Protein AF-A0A8I1EBL1-F1 (afdb_monomer_lite)

pLDDT: mean 88.01, std 11.6, range [35.94, 98.81]

Sequence (291 aa):
MQKPESIDDLKTLGMANGVSYCPAEIDEFAIAITRLAGDSLAIGDSEFLVLGLVRDGLIPSREALRLYAKAYGQGINGSSQEVGFDPFGDQGSRGYLRNHYKASDPNLVKMLEHLSYAIGLAQAQQYLTATTSLGYSELLGVHRIIFDPLYPWAGRDRMETSPSLSISKGSSRVVSFAEPSDIARAVAYALKGTDIRGTVRKNPGAILGNLAYAHPFLDGNGRALLTFVSELFFRSGFAIRWNAIDNSEYLKVLTDEIDSPEKGIMDAFLLEYSVDISNRYQLISAMADKA

Organism: Pseudomonas putida (NCBI:txid303)

Secondary structure (DSSP, 8-state):
-PPP-SHHHHHHHHHHTT------HHHHHHHHHHHHTT--PPP-HHHHHHHHHHHTTSS-HHHHHHHHHHHHHTS-----------TTS-HHHHTTTT-TT----HHHHHHHHHHHHHHHHHHHHHHHHH-SS-SHHHHHHHHHHHHTTT-TTTT--HHHH-TT---EE-SSS-EEPPPGGGHHHHHHHHTTT--TTTHHHHSHHHHHHHHHHH--SSS-HHHHHHHHHHHHHHHTTEEE-GGGS-HHHHHHHHHHHHHSTTS-HHHHHHHHTEEE-SSHHHHHHHHH---

Foldseek 3Di:
DDQDQALVSLVVVCVVVVQDFDDDLLLLLLCLLCLLLVDPDDDDPSLRSLLSCCVVVVDPLLSSLLRLCVHVLVVPPDDDDDVDDDLPVQLVPQADQRWPNSDPDPVSLSVSLSSLLSNQLVVLLVLLVPDPDAALQNLLVSQCSSPVSIHPCGSAFCVVRRQPDWDWDDDVDIFTADRQVCLRVLRCVLCPPLDLQPPCLQQVLLSLLSNLSSQGHPDCSSSSSLSRSQSSVVSSFKGFQSLQDDSVVSVVQSSVCNVPHPPSSCNVVRNVRMDGDDDVVVSSNSNSDND

Radius of gyration: 19.09 Å; chains: 1; bounding box: 52×38×58 Å

Structure (mmCIF, N/CA/C/O backbone):
data_AF-A0A8I1EBL1-F1
#
_entry.id   AF-A0A8I1EBL1-F1
#
loop_
_atom_site.group_PDB
_atom_site.id
_atom_site.type_symbol
_atom_site.label_atom_id
_atom_site.label_alt_id
_atom_site.label_comp_id
_atom_site.label_asym_id
_atom_site.label_entity_id
_atom_site.label_seq_id
_atom_site.pdbx_PDB_ins_code
_atom_site.Cartn_x
_atom_site.Cartn_y
_atom_site.Cartn_z
_atom_site.occupancy
_atom_site.B_iso_or_equiv
_atom_site.auth_seq_id
_atom_site.auth_comp_id
_atom_site.auth_asym_id
_atom_site.auth_atom_id
_atom_site.pdbx_PDB_model_num
ATOM 1 N N . MET A 1 1 ? 1.789 -5.364 -34.723 1.00 59.16 1 MET A N 1
ATOM 2 C CA . MET A 1 1 ? 2.546 -4.191 -34.241 1.00 59.16 1 MET A CA 1
ATOM 3 C C . MET A 1 1 ? 3.789 -4.704 -33.526 1.00 59.16 1 MET A C 1
ATOM 5 O O . MET A 1 1 ? 3.680 -5.722 -32.850 1.00 59.16 1 MET A O 1
ATOM 9 N N . GLN A 1 2 ? 4.960 -4.106 -33.748 1.00 68.94 2 GLN A N 1
ATOM 10 C CA . GLN A 1 2 ? 6.205 -4.542 -33.103 1.00 68.94 2 GLN A CA 1
ATOM 11 C C . GLN A 1 2 ? 6.124 -4.278 -31.592 1.00 68.94 2 GLN A C 1
ATOM 13 O O . GLN A 1 2 ? 5.530 -3.286 -31.173 1.00 68.94 2 GLN A O 1
ATOM 18 N N . LYS A 1 3 ? 6.660 -5.190 -30.776 1.00 77.50 3 LYS A N 1
ATOM 19 C CA . LYS A 1 3 ? 6.682 -5.030 -29.319 1.00 77.50 3 LYS A CA 1
ATOM 20 C C . LYS A 1 3 ? 7.612 -3.855 -28.957 1.00 77.50 3 LYS A C 1
ATOM 22 O O . LYS A 1 3 ? 8.715 -3.826 -29.503 1.00 77.50 3 LYS A O 1
ATOM 27 N N . PRO A 1 4 ? 7.201 -2.911 -28.088 1.00 82.25 4 PRO A N 1
ATOM 28 C CA . PRO A 1 4 ? 8.059 -1.796 -27.691 1.00 82.25 4 PRO A CA 1
ATOM 29 C C . PRO A 1 4 ? 9.315 -2.303 -26.975 1.00 82.25 4 PRO A C 1
ATOM 31 O O . PRO A 1 4 ? 9.250 -3.253 -26.194 1.00 82.25 4 PRO A O 1
ATOM 34 N N . GLU A 1 5 ? 10.456 -1.668 -27.239 1.00 85.75 5 GLU A N 1
ATOM 35 C CA . GLU A 1 5 ? 11.754 -1.999 -26.642 1.00 85.75 5 GLU A CA 1
ATOM 36 C C . GLU A 1 5 ? 12.430 -0.802 -25.953 1.00 85.75 5 GLU A C 1
ATOM 38 O O . GLU A 1 5 ? 13.466 -0.980 -25.303 1.00 85.75 5 GLU A O 1
ATOM 43 N N . SER A 1 6 ? 11.843 0.391 -26.052 1.00 83.25 6 SER A N 1
ATOM 44 C CA . SER A 1 6 ? 12.316 1.645 -25.465 1.00 83.25 6 SER A CA 1
ATOM 45 C C . SER A 1 6 ? 11.152 2.560 -25.047 1.00 83.25 6 SER A C 1
ATOM 47 O O . SER A 1 6 ? 10.001 2.339 -25.425 1.00 83.25 6 SER A O 1
ATOM 49 N N . ILE A 1 7 ? 11.446 3.615 -24.277 1.00 79.56 7 ILE A N 1
ATOM 50 C CA . ILE A 1 7 ? 10.460 4.656 -23.926 1.00 79.56 7 ILE A CA 1
ATOM 51 C C . ILE A 1 7 ? 9.992 5.422 -25.173 1.00 79.56 7 ILE A C 1
ATOM 53 O O . ILE A 1 7 ? 8.832 5.819 -25.249 1.00 79.56 7 ILE A O 1
ATOM 57 N N . ASP A 1 8 ? 10.846 5.589 -26.184 1.00 83.12 8 ASP A N 1
ATOM 58 C CA . ASP A 1 8 ? 10.451 6.248 -27.433 1.00 83.12 8 ASP A CA 1
ATOM 59 C C . ASP A 1 8 ? 9.503 5.378 -28.272 1.00 83.12 8 ASP A C 1
ATOM 61 O O . ASP A 1 8 ? 8.579 5.902 -28.902 1.00 83.12 8 ASP A O 1
ATOM 65 N N . ASP A 1 9 ? 9.631 4.048 -28.195 1.00 83.75 9 ASP A N 1
ATOM 66 C CA . ASP A 1 9 ? 8.628 3.139 -28.760 1.00 83.75 9 ASP A CA 1
ATOM 67 C C . ASP A 1 9 ? 7.281 3.283 -28.039 1.00 83.75 9 ASP A C 1
ATOM 69 O O . ASP A 1 9 ? 6.235 3.239 -28.683 1.00 83.75 9 ASP A O 1
ATOM 73 N N . LEU A 1 10 ? 7.286 3.504 -26.716 1.00 82.94 10 LEU A N 1
ATOM 74 C CA . LEU A 1 10 ? 6.066 3.763 -25.942 1.00 82.94 10 LEU A CA 1
ATOM 75 C C . LEU A 1 10 ? 5.426 5.106 -26.307 1.00 82.94 10 LEU A C 1
ATOM 77 O O . LEU A 1 10 ? 4.206 5.180 -26.432 1.00 82.94 10 LEU A O 1
ATOM 81 N N . LYS A 1 11 ? 6.222 6.155 -26.547 1.00 83.38 11 LYS A N 1
ATOM 82 C CA . LYS A 1 11 ? 5.711 7.441 -27.056 1.00 83.38 11 LYS A CA 1
ATOM 83 C C . LYS A 1 11 ? 5.080 7.277 -28.430 1.00 83.38 11 LYS A C 1
ATOM 85 O O . LYS A 1 11 ? 3.964 7.735 -28.646 1.00 83.38 11 LYS A O 1
ATOM 90 N N . THR A 1 12 ? 5.768 6.581 -29.333 1.00 86.50 12 THR A N 1
ATOM 91 C CA . THR A 1 12 ? 5.262 6.283 -30.680 1.00 86.50 12 THR A CA 1
ATOM 92 C C . THR A 1 12 ? 3.957 5.495 -30.603 1.00 86.50 12 THR A C 1
ATOM 94 O O . THR A 1 12 ? 2.995 5.813 -31.300 1.00 86.50 12 THR A O 1
ATOM 97 N N . LEU A 1 13 ? 3.898 4.505 -29.710 1.00 84.81 13 LEU A N 1
ATOM 98 C CA . LEU A 1 13 ? 2.702 3.719 -29.448 1.00 84.81 13 LEU A CA 1
ATOM 99 C C . LEU A 1 13 ? 1.545 4.581 -28.931 1.00 84.81 13 LEU A C 1
ATOM 101 O O . LEU A 1 13 ? 0.425 4.458 -29.430 1.00 84.81 13 LEU A O 1
ATOM 105 N N . GLY A 1 14 ? 1.818 5.454 -27.960 1.00 84.38 14 GLY A N 1
ATOM 106 C CA . GLY A 1 14 ? 0.834 6.381 -27.409 1.00 84.38 14 GLY A CA 1
ATOM 107 C C . GLY A 1 14 ? 0.288 7.322 -28.478 1.00 84.38 14 GLY A C 1
ATOM 108 O O . GLY A 1 14 ? -0.923 7.397 -28.659 1.00 84.38 14 GLY A O 1
ATOM 109 N N . MET A 1 15 ? 1.166 7.944 -29.270 1.00 84.88 15 MET A N 1
ATOM 110 C CA . MET A 1 15 ? 0.775 8.814 -30.386 1.00 84.88 15 MET A CA 1
ATOM 111 C C . MET A 1 15 ? -0.081 8.077 -31.423 1.00 84.88 15 MET A C 1
ATOM 113 O O . MET A 1 15 ? -1.111 8.598 -31.846 1.00 84.88 15 MET A O 1
ATOM 117 N N . ALA A 1 16 ? 0.305 6.857 -31.806 1.00 86.38 16 ALA A N 1
ATOM 118 C CA . ALA A 1 16 ? -0.421 6.060 -32.796 1.00 86.38 16 ALA A CA 1
ATOM 119 C C . ALA A 1 16 ? -1.832 5.653 -32.339 1.00 86.38 16 ALA A C 1
ATOM 121 O O . ALA A 1 16 ? -2.701 5.435 -33.181 1.00 86.38 16 ALA A O 1
ATOM 122 N N . ASN A 1 17 ? -2.062 5.559 -31.027 1.00 86.62 17 ASN A N 1
ATOM 123 C CA . ASN A 1 17 ? -3.356 5.196 -30.445 1.00 86.62 17 ASN A CA 1
ATOM 124 C C . ASN A 1 17 ? -4.094 6.397 -29.831 1.00 86.62 17 ASN A C 1
ATOM 126 O O . ASN A 1 17 ? -5.128 6.213 -29.199 1.00 86.62 17 ASN A O 1
ATOM 130 N N . GLY A 1 18 ? -3.587 7.622 -30.020 1.00 82.19 18 GLY A N 1
ATOM 131 C CA . GLY A 1 18 ? -4.209 8.832 -29.478 1.00 82.19 18 GLY A CA 1
ATOM 132 C C . GLY A 1 18 ? -4.213 8.900 -27.948 1.00 82.19 18 GLY A C 1
ATOM 133 O O . GLY A 1 18 ? -5.058 9.582 -27.376 1.00 82.19 18 GLY A O 1
ATOM 134 N N . VAL A 1 19 ? -3.284 8.209 -27.281 1.00 81.38 19 VAL A N 1
ATOM 135 C CA . VAL A 1 19 ? -3.152 8.233 -25.821 1.00 81.38 19 VAL A CA 1
ATOM 136 C C . VAL A 1 19 ? -2.526 9.562 -25.408 1.00 81.38 19 VAL A C 1
ATOM 138 O O . VAL A 1 19 ? -1.318 9.765 -25.531 1.00 81.38 19 VAL A O 1
ATOM 141 N N . SER A 1 20 ? -3.353 10.476 -24.909 1.00 69.00 20 SER A N 1
ATOM 142 C CA . SER A 1 20 ? -2.919 11.658 -24.164 1.00 69.00 20 SER A CA 1
ATOM 143 C C . SER A 1 20 ? -3.219 11.431 -22.689 1.00 69.00 20 SER A C 1
ATOM 145 O O . SER A 1 20 ? -4.382 11.226 -22.337 1.00 69.00 20 SER A O 1
ATOM 147 N N . TYR A 1 21 ? -2.208 11.463 -21.821 1.00 68.81 21 TYR A N 1
ATOM 148 C CA . TYR A 1 21 ? -2.452 11.237 -20.401 1.00 68.81 21 TYR A CA 1
ATOM 149 C C . TYR A 1 21 ? -2.748 12.541 -19.663 1.00 68.81 21 TYR A C 1
ATOM 151 O O . TYR A 1 21 ? -1.898 13.424 -19.580 1.00 68.81 21 TYR A O 1
ATOM 159 N N . CYS A 1 22 ? -3.951 12.632 -19.105 1.00 72.81 22 CYS A N 1
ATOM 160 C CA . CYS A 1 22 ? -4.318 13.632 -18.112 1.00 72.81 22 CYS A CA 1
ATOM 161 C C . CYS A 1 22 ? -4.454 12.903 -16.766 1.00 72.81 22 CYS A C 1
ATOM 163 O O . CYS A 1 22 ? -5.224 11.938 -16.712 1.00 72.81 22 CYS A O 1
ATOM 165 N N . PRO A 1 23 ? -3.723 13.305 -15.709 1.00 78.62 23 PRO A N 1
ATOM 166 C CA . PRO A 1 23 ? -3.858 12.692 -14.393 1.00 78.62 23 PRO A CA 1
ATOM 167 C C . PRO A 1 23 ? -5.315 12.675 -13.922 1.00 78.62 23 PRO A C 1
ATOM 169 O O . PRO A 1 23 ? -6.008 13.693 -13.954 1.00 78.62 23 PRO A O 1
ATOM 172 N N . ALA A 1 24 ? -5.781 11.504 -13.501 1.00 84.31 24 ALA A N 1
ATOM 173 C CA . ALA A 1 24 ? -7.108 11.304 -12.936 1.00 84.31 24 ALA A CA 1
ATOM 174 C C . ALA A 1 24 ? -7.067 11.392 -11.401 1.00 84.31 24 ALA A C 1
ATOM 176 O O . ALA A 1 24 ? -6.011 11.279 -10.783 1.00 84.31 24 ALA A O 1
ATOM 177 N N . GLU A 1 25 ? -8.231 11.508 -10.756 1.00 86.25 25 GLU A N 1
ATOM 178 C CA . GLU A 1 25 ? -8.332 11.541 -9.284 1.00 86.25 25 GLU A CA 1
ATOM 179 C C . GLU A 1 25 ? -7.668 10.321 -8.612 1.00 86.25 25 GLU A C 1
ATOM 181 O O . GLU A 1 25 ? -7.048 10.436 -7.557 1.00 86.25 25 GLU A O 1
ATOM 186 N N . ILE A 1 26 ? -7.723 9.146 -9.2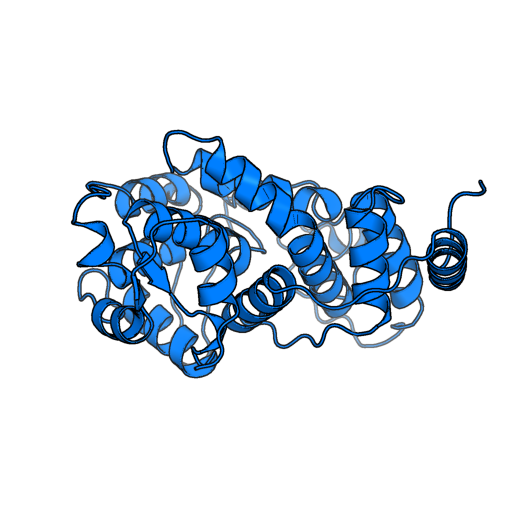50 1.00 86.69 26 ILE A N 1
ATOM 187 C CA . ILE A 1 26 ? -7.052 7.938 -8.748 1.00 86.69 26 ILE A CA 1
ATOM 188 C C . ILE A 1 26 ? -5.516 8.056 -8.752 1.00 86.69 26 ILE A C 1
ATOM 190 O O . ILE A 1 26 ? -4.852 7.407 -7.945 1.00 86.69 26 ILE A O 1
ATOM 194 N N . ASP A 1 27 ? -4.946 8.895 -9.620 1.00 88.00 27 ASP A N 1
ATOM 195 C CA . ASP A 1 27 ? -3.505 9.158 -9.658 1.00 88.00 27 ASP A CA 1
ATOM 196 C C . ASP A 1 27 ? -3.089 10.090 -8.527 1.00 88.00 27 ASP A C 1
ATOM 198 O O . ASP A 1 27 ? -2.102 9.822 -7.848 1.00 88.00 27 ASP A O 1
ATOM 202 N N . GLU A 1 28 ? -3.882 11.129 -8.255 1.00 87.25 28 GLU A N 1
ATOM 203 C CA . GLU A 1 28 ? -3.682 11.991 -7.084 1.00 87.25 28 GLU A CA 1
ATOM 204 C C . GLU A 1 28 ? -3.775 11.182 -5.784 1.00 87.25 28 GLU A C 1
ATOM 206 O O . GLU A 1 28 ? -2.960 11.365 -4.878 1.00 87.25 28 GLU A O 1
ATOM 211 N N . PHE A 1 29 ? -4.701 10.221 -5.711 1.00 86.94 29 PHE A N 1
ATOM 212 C CA . PHE A 1 29 ? -4.768 9.285 -4.591 1.00 86.94 29 PHE A CA 1
ATOM 213 C C . PHE A 1 29 ? -3.514 8.402 -4.487 1.00 86.94 29 PHE A C 1
ATOM 215 O O . PHE A 1 29 ? -2.963 8.228 -3.394 1.00 86.94 29 PHE A O 1
ATOM 222 N N . ALA A 1 30 ? -3.024 7.864 -5.609 1.00 89.31 30 ALA A N 1
ATOM 223 C CA . ALA A 1 30 ? -1.799 7.068 -5.622 1.00 89.31 30 ALA A CA 1
ATOM 224 C C . ALA A 1 30 ? -0.583 7.881 -5.137 1.00 89.31 30 ALA A C 1
ATOM 226 O O . ALA A 1 30 ? 0.215 7.390 -4.331 1.00 89.31 30 ALA A O 1
ATOM 227 N N . ILE A 1 31 ? -0.478 9.140 -5.570 1.00 87.62 31 ILE A N 1
ATOM 228 C CA . ILE A 1 31 ? 0.560 10.084 -5.142 1.00 87.62 31 ILE A CA 1
ATOM 229 C C . ILE A 1 31 ? 0.445 10.361 -3.637 1.00 87.62 31 ILE A C 1
ATOM 231 O O . ILE A 1 31 ? 1.445 10.266 -2.923 1.00 87.62 31 ILE A O 1
ATOM 235 N N . ALA A 1 32 ? -0.762 10.642 -3.135 1.00 88.69 32 ALA A N 1
ATOM 236 C CA . ALA A 1 32 ? -1.004 10.911 -1.719 1.00 88.69 32 ALA A CA 1
ATOM 237 C C . ALA A 1 32 ? -0.600 9.728 -0.827 1.00 88.69 32 ALA A C 1
ATOM 239 O O . ALA A 1 32 ? 0.144 9.907 0.138 1.00 88.69 32 ALA A O 1
ATOM 240 N N . ILE A 1 33 ? -1.019 8.503 -1.168 1.00 90.06 33 ILE A N 1
ATOM 241 C CA . ILE A 1 33 ? -0.626 7.309 -0.407 1.00 90.06 33 ILE A CA 1
ATOM 242 C C . ILE A 1 33 ? 0.881 7.080 -0.471 1.00 90.06 33 ILE A C 1
ATOM 244 O O . ILE A 1 33 ? 1.485 6.730 0.541 1.00 90.06 33 ILE A O 1
ATOM 248 N N . THR A 1 34 ? 1.500 7.265 -1.637 1.00 88.06 34 THR A N 1
ATOM 249 C CA . THR A 1 34 ? 2.946 7.052 -1.777 1.00 88.06 34 THR A CA 1
ATOM 250 C C . THR A 1 34 ? 3.727 8.039 -0.913 1.00 88.06 34 THR A C 1
ATOM 252 O O . THR A 1 34 ? 4.623 7.631 -0.173 1.00 88.06 34 THR A O 1
ATOM 255 N N . ARG A 1 35 ? 3.295 9.306 -0.885 1.00 89.56 35 ARG A N 1
ATOM 256 C CA . ARG A 1 35 ? 3.817 10.321 0.034 1.00 89.56 35 ARG A CA 1
ATOM 257 C C . ARG A 1 35 ? 3.723 9.852 1.487 1.00 89.56 35 ARG A C 1
ATOM 259 O O . ARG A 1 35 ? 4.747 9.796 2.163 1.00 89.56 35 ARG A O 1
ATOM 266 N N . LEU A 1 36 ? 2.529 9.466 1.944 1.00 88.38 36 LEU A N 1
ATOM 267 C CA . LEU A 1 36 ? 2.280 9.015 3.324 1.00 88.38 36 LEU A CA 1
ATOM 268 C C . LEU A 1 36 ? 2.994 7.699 3.686 1.00 88.38 36 LEU A C 1
ATOM 270 O O . LEU A 1 36 ? 3.261 7.433 4.857 1.00 88.38 36 LEU A O 1
ATOM 274 N N . ALA A 1 37 ? 3.348 6.873 2.698 1.00 83.75 37 ALA A N 1
ATOM 275 C CA . ALA A 1 37 ? 4.170 5.681 2.904 1.00 83.75 37 ALA A CA 1
ATOM 276 C C . ALA A 1 37 ? 5.652 6.011 3.203 1.00 83.75 37 ALA A C 1
ATOM 278 O O . ALA A 1 37 ? 6.409 5.121 3.610 1.00 83.75 37 ALA A O 1
ATOM 279 N N . GLY A 1 38 ? 6.050 7.285 3.082 1.00 74.31 38 GLY A N 1
ATOM 280 C CA . GLY A 1 38 ? 7.410 7.775 3.313 1.00 74.31 38 GLY A CA 1
ATOM 281 C C . GLY A 1 38 ? 8.193 8.068 2.032 1.00 74.31 38 GLY A C 1
ATOM 282 O O . GLY A 1 38 ? 9.408 8.267 2.096 1.00 74.31 38 GLY A O 1
ATOM 283 N N . ASP A 1 39 ? 7.519 8.114 0.880 1.00 73.38 39 ASP A N 1
ATOM 284 C CA . ASP A 1 39 ? 8.160 8.243 -0.424 1.00 73.38 39 ASP A CA 1
ATOM 285 C C . ASP A 1 39 ? 7.768 9.553 -1.111 1.00 73.38 39 ASP A C 1
ATOM 287 O O . ASP A 1 39 ? 6.665 9.709 -1.628 1.00 73.38 39 ASP A O 1
ATOM 291 N N . SER A 1 40 ? 8.705 10.495 -1.180 1.00 59.97 40 SER A N 1
ATOM 292 C CA . SER A 1 40 ? 8.542 11.738 -1.944 1.00 59.97 40 SER A CA 1
ATOM 293 C C . SER A 1 40 ? 9.119 11.570 -3.352 1.00 59.97 40 SER A C 1
ATOM 295 O O . SER A 1 40 ? 10.178 12.108 -3.662 1.00 59.97 40 SER A O 1
ATOM 297 N N . LEU A 1 41 ? 8.463 10.767 -4.191 1.00 64.50 41 LEU A N 1
ATOM 298 C CA . LEU A 1 41 ? 8.825 10.622 -5.605 1.00 64.50 41 LEU A CA 1
ATOM 299 C C . LEU A 1 41 ? 7.865 11.440 -6.471 1.00 64.50 41 LEU A C 1
ATOM 301 O O . LEU A 1 41 ? 6.650 11.271 -6.377 1.00 64.50 41 LEU A O 1
ATOM 305 N N . ALA A 1 42 ? 8.417 12.312 -7.315 1.00 59.78 42 ALA A N 1
ATOM 306 C CA . ALA A 1 42 ? 7.649 13.011 -8.336 1.00 59.78 42 ALA A CA 1
ATOM 307 C C . ALA A 1 42 ? 7.396 12.066 -9.520 1.00 59.78 42 ALA A C 1
ATOM 309 O O . ALA A 1 42 ? 8.339 11.471 -10.038 1.00 59.78 42 ALA A O 1
ATOM 310 N N . ILE A 1 43 ? 6.135 11.936 -9.934 1.00 64.81 43 ILE A N 1
ATOM 311 C CA . ILE A 1 43 ? 5.755 11.277 -11.189 1.00 64.81 43 ILE A CA 1
ATOM 312 C C . ILE A 1 43 ? 5.958 12.290 -12.323 1.00 64.81 43 ILE A C 1
ATOM 314 O O . ILE A 1 43 ? 5.482 13.422 -12.216 1.00 64.81 43 ILE A O 1
ATOM 318 N N . GLY A 1 44 ? 6.666 11.904 -13.384 1.00 70.94 44 GLY A N 1
ATOM 319 C CA . GLY A 1 44 ? 6.855 12.718 -14.581 1.00 70.94 44 GLY A CA 1
ATOM 320 C C . GLY A 1 44 ? 6.008 12.256 -15.770 1.00 70.94 44 GLY A C 1
ATOM 321 O O . GLY A 1 44 ? 5.210 11.319 -15.700 1.00 70.94 44 GLY A O 1
ATOM 322 N N . ASP A 1 45 ? 6.213 12.915 -16.910 1.00 73.38 45 ASP A N 1
ATOM 323 C CA . ASP A 1 45 ? 5.464 12.656 -18.149 1.00 73.38 45 ASP A CA 1
ATOM 324 C C . ASP A 1 45 ? 5.629 11.216 -18.666 1.00 73.38 45 ASP A C 1
ATOM 326 O O . ASP A 1 45 ? 4.733 10.668 -19.311 1.00 73.38 45 ASP A O 1
ATOM 330 N N . SER A 1 46 ? 6.777 10.586 -18.396 1.00 77.56 46 SER A N 1
ATOM 331 C CA . SER A 1 46 ? 7.070 9.232 -18.881 1.00 77.56 46 SER A CA 1
ATOM 332 C C . SER A 1 46 ? 6.283 8.176 -18.107 1.00 77.56 46 SER A C 1
ATOM 334 O O . SER A 1 46 ? 5.754 7.239 -18.700 1.00 77.56 46 SER A O 1
ATOM 336 N N . GLU A 1 47 ? 6.150 8.344 -16.797 1.00 82.88 47 GLU A N 1
ATOM 337 C CA . GLU A 1 47 ? 5.349 7.496 -15.925 1.00 82.88 47 GLU A CA 1
ATOM 338 C C . GLU A 1 47 ? 3.858 7.648 -16.236 1.00 82.88 47 GLU A C 1
ATOM 340 O O . GLU A 1 47 ? 3.150 6.647 -16.335 1.00 82.88 47 GLU A O 1
ATOM 345 N N . PHE A 1 48 ? 3.390 8.876 -16.473 1.00 83.81 48 PHE A N 1
ATOM 346 C CA . PHE A 1 48 ? 2.015 9.141 -16.897 1.00 83.81 48 PHE A CA 1
ATOM 347 C C . PHE A 1 48 ? 1.679 8.501 -18.247 1.00 83.81 48 PHE A C 1
ATOM 349 O O . PHE A 1 48 ? 0.642 7.852 -18.384 1.00 83.81 48 PHE A O 1
ATOM 356 N N . LEU A 1 49 ? 2.576 8.588 -19.231 1.00 83.56 49 LEU A N 1
ATOM 357 C CA . LEU A 1 49 ? 2.413 7.867 -20.493 1.00 83.56 49 LEU A CA 1
ATOM 358 C C . LEU A 1 49 ? 2.312 6.350 -20.270 1.00 83.56 49 LEU A C 1
ATOM 360 O O . LEU A 1 49 ? 1.432 5.702 -20.836 1.00 83.56 49 LEU A O 1
ATOM 364 N N . VAL A 1 50 ? 3.191 5.779 -19.439 1.00 87.31 50 VAL A N 1
ATOM 365 C CA . VAL A 1 50 ? 3.156 4.346 -19.115 1.00 87.31 50 VAL A CA 1
ATOM 366 C C . VAL A 1 50 ? 1.827 3.963 -18.460 1.00 87.31 50 VAL A C 1
ATOM 368 O O . VAL A 1 50 ? 1.232 2.955 -18.844 1.00 87.31 50 VAL A O 1
ATOM 371 N N . LEU A 1 51 ? 1.332 4.774 -17.522 1.00 87.81 51 LEU A N 1
ATOM 372 C CA . LEU A 1 51 ? 0.033 4.567 -16.880 1.00 87.81 51 LEU A CA 1
ATOM 373 C C . LEU A 1 51 ? -1.109 4.565 -17.899 1.00 87.81 51 LEU A C 1
ATOM 375 O O . LEU A 1 51 ? -1.938 3.655 -17.870 1.00 87.81 51 LEU A O 1
ATOM 379 N N . GLY A 1 52 ? -1.124 5.525 -18.827 1.00 87.88 52 GLY A N 1
ATOM 380 C CA . GLY A 1 52 ? -2.120 5.597 -19.899 1.00 87.88 52 GLY A CA 1
ATOM 381 C C . GLY A 1 52 ? -2.136 4.349 -20.769 1.00 87.88 52 GLY A C 1
ATOM 382 O O . GLY A 1 52 ? -3.174 3.715 -20.935 1.00 87.88 52 GLY A O 1
ATOM 383 N N . LEU A 1 53 ? -0.963 3.933 -21.246 1.00 90.00 53 LEU A N 1
ATOM 384 C CA . LEU A 1 53 ? -0.824 2.751 -22.098 1.00 90.00 53 LEU A CA 1
ATOM 385 C C . LEU A 1 53 ? -1.284 1.459 -21.406 1.00 90.00 53 LEU A C 1
ATOM 387 O O . LEU A 1 53 ? -1.846 0.579 -22.061 1.00 90.00 53 LEU A O 1
ATOM 391 N N . VAL A 1 54 ? -1.043 1.324 -20.098 1.00 91.62 54 VAL A N 1
ATOM 392 C CA . VAL A 1 54 ? -1.505 0.159 -19.330 1.00 91.62 54 VAL A CA 1
ATOM 393 C C . VAL A 1 54 ? -3.017 0.198 -19.119 1.00 91.62 54 VAL A C 1
ATOM 395 O O . VAL A 1 54 ? -3.680 -0.825 -19.289 1.00 91.62 54 VAL A O 1
ATOM 398 N N . ARG A 1 55 ? -3.580 1.363 -18.777 1.00 88.06 55 ARG A N 1
ATOM 399 C CA . ARG A 1 55 ? -5.022 1.523 -18.524 1.00 88.06 55 ARG A CA 1
ATOM 400 C C . ARG A 1 55 ? -5.871 1.332 -19.777 1.00 88.06 55 ARG A C 1
ATOM 402 O O . ARG A 1 55 ? -6.938 0.734 -19.680 1.00 88.06 55 ARG A O 1
ATOM 409 N N . ASP A 1 56 ? -5.352 1.723 -20.937 1.00 89.19 56 ASP A N 1
ATOM 410 C CA . ASP A 1 56 ? -5.988 1.475 -22.236 1.00 89.19 56 ASP A CA 1
ATOM 411 C C . ASP A 1 56 ? -5.780 0.031 -22.737 1.00 89.19 56 ASP A C 1
ATOM 413 O O . ASP A 1 56 ? -6.254 -0.345 -23.809 1.00 89.19 56 ASP A O 1
ATOM 417 N N . GLY A 1 57 ? -5.070 -0.809 -21.972 1.00 90.50 57 GLY A N 1
ATOM 418 C CA . GLY A 1 57 ? -4.846 -2.219 -22.297 1.00 90.50 57 GLY A CA 1
ATOM 419 C C . GLY A 1 57 ? -3.863 -2.453 -23.447 1.00 90.50 57 GLY A C 1
ATOM 420 O O . GLY A 1 57 ? -3.791 -3.565 -23.973 1.00 90.50 57 GLY A O 1
ATOM 421 N N . LEU A 1 58 ? -3.093 -1.434 -23.840 1.00 91.50 58 LEU A N 1
ATOM 422 C CA . LEU A 1 58 ? -2.137 -1.515 -24.948 1.00 91.50 58 LEU A CA 1
ATOM 423 C C . LEU A 1 58 ? -0.861 -2.268 -24.559 1.00 91.50 58 LEU A C 1
ATOM 425 O O . LEU A 1 58 ? -0.247 -2.920 -25.407 1.00 91.50 58 LEU A O 1
ATOM 429 N N . ILE A 1 59 ? -0.464 -2.205 -23.283 1.00 92.19 59 ILE A N 1
ATOM 430 C CA . ILE A 1 59 ? 0.656 -2.976 -22.727 1.00 92.19 59 ILE A CA 1
ATOM 431 C C . ILE A 1 59 ? 0.292 -3.554 -21.349 1.00 92.19 59 ILE A C 1
ATOM 433 O O . ILE A 1 59 ? -0.364 -2.885 -20.554 1.00 92.19 59 ILE A O 1
ATOM 437 N N . PRO A 1 60 ? 0.727 -4.781 -21.009 1.00 93.69 60 PRO A N 1
ATOM 438 C CA . PRO A 1 60 ? 0.506 -5.333 -19.676 1.00 93.69 60 PRO A CA 1
ATOM 439 C C . PRO A 1 60 ? 1.460 -4.715 -18.639 1.00 93.69 60 PRO A C 1
ATOM 441 O O . PRO A 1 60 ? 2.591 -4.349 -18.960 1.00 93.69 60 PRO A O 1
ATOM 444 N N . SER A 1 61 ? 1.060 -4.702 -17.364 1.00 93.81 61 SER A N 1
ATOM 445 C CA . SER A 1 61 ? 1.813 -4.085 -16.254 1.00 93.81 61 SER A CA 1
ATOM 446 C C . SER A 1 61 ? 3.264 -4.571 -16.133 1.00 93.81 61 SER A C 1
ATOM 448 O O . SER A 1 61 ? 4.179 -3.773 -15.951 1.00 93.81 61 SER A O 1
ATOM 450 N N . ARG A 1 62 ? 3.513 -5.882 -16.288 1.00 93.25 62 ARG A N 1
ATOM 451 C CA . ARG A 1 62 ? 4.875 -6.453 -16.237 1.00 93.25 62 ARG A CA 1
ATOM 452 C C . ARG A 1 62 ? 5.751 -5.978 -17.404 1.00 93.25 62 ARG A C 1
ATOM 454 O O . ARG A 1 62 ? 6.960 -5.843 -17.260 1.00 93.25 62 ARG A O 1
ATOM 461 N N . GLU A 1 63 ? 5.155 -5.711 -18.562 1.00 92.56 63 GLU A N 1
ATOM 462 C CA . GLU A 1 63 ? 5.893 -5.175 -19.706 1.00 92.56 63 GLU A CA 1
ATOM 463 C C . GLU A 1 63 ? 6.218 -3.690 -19.519 1.00 92.56 63 GLU A C 1
ATOM 465 O O . GLU A 1 63 ? 7.342 -3.275 -19.793 1.00 92.56 63 GLU A O 1
ATOM 470 N N . ALA A 1 64 ? 5.273 -2.917 -18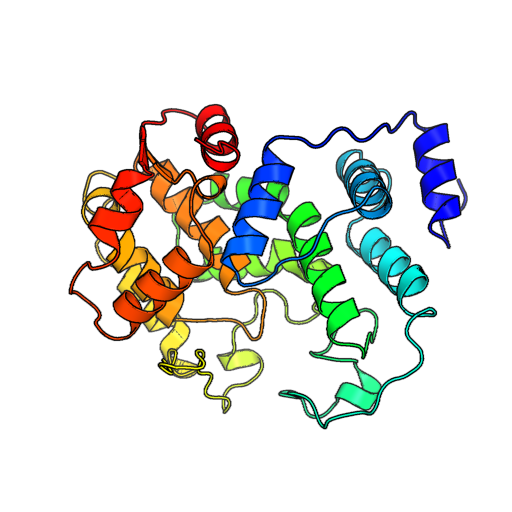.982 1.00 91.44 64 ALA A N 1
ATOM 471 C CA . ALA A 1 64 ? 5.485 -1.524 -18.603 1.00 91.44 64 ALA A CA 1
ATOM 472 C C . ALA A 1 64 ? 6.670 -1.365 -17.636 1.00 91.44 64 ALA A C 1
ATOM 474 O O . ALA A 1 64 ? 7.603 -0.610 -17.915 1.00 91.44 64 ALA A O 1
ATOM 475 N N . LEU A 1 65 ? 6.687 -2.135 -16.542 1.00 92.69 65 LEU A N 1
ATOM 476 C CA . LEU A 1 65 ? 7.790 -2.098 -15.579 1.00 92.69 65 LEU A CA 1
ATOM 477 C C . LEU A 1 65 ? 9.112 -2.592 -16.182 1.00 92.69 65 LEU A C 1
ATOM 479 O O . LEU A 1 65 ? 10.155 -2.016 -15.882 1.00 92.69 65 LEU A O 1
ATOM 483 N N . ARG A 1 66 ? 9.096 -3.606 -17.063 1.00 93.06 66 ARG A N 1
ATOM 484 C CA . ARG A 1 66 ? 10.304 -4.054 -17.783 1.00 93.06 66 ARG A CA 1
ATOM 485 C C . ARG A 1 66 ? 10.928 -2.914 -18.580 1.00 93.06 66 ARG A C 1
ATOM 487 O O . ARG A 1 66 ? 12.141 -2.720 -18.524 1.00 93.06 66 ARG A O 1
ATOM 494 N N . LEU A 1 67 ? 10.113 -2.194 -19.349 1.00 89.50 67 LEU A N 1
ATOM 495 C CA . LEU A 1 67 ? 10.571 -1.101 -20.204 1.00 89.50 67 LEU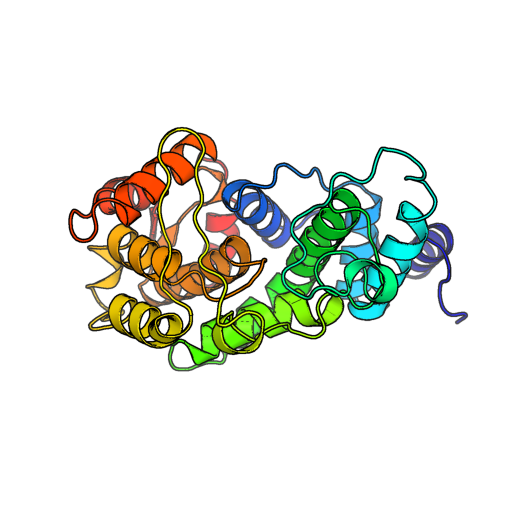 A CA 1
ATOM 496 C C . LEU A 1 67 ? 11.085 0.072 -19.380 1.00 89.50 67 LEU A C 1
ATOM 498 O O . LEU A 1 67 ? 12.150 0.604 -19.690 1.00 89.50 67 LEU A O 1
ATOM 502 N N . TYR A 1 68 ? 10.386 0.405 -18.296 1.00 88.31 68 TYR A N 1
ATOM 503 C CA . TYR A 1 68 ? 10.838 1.415 -17.350 1.00 88.31 68 TYR A CA 1
ATOM 504 C C . TYR A 1 68 ? 12.187 1.027 -16.719 1.00 88.31 68 TYR A C 1
ATOM 506 O O . TYR A 1 68 ? 13.157 1.776 -16.808 1.00 88.31 68 TYR A O 1
ATOM 514 N N . ALA A 1 69 ? 12.307 -0.193 -16.184 1.00 89.88 69 ALA A N 1
ATOM 515 C CA . ALA A 1 69 ? 13.554 -0.700 -15.608 1.00 89.88 69 ALA A CA 1
ATOM 516 C C . ALA A 1 69 ? 14.712 -0.679 -16.618 1.00 89.88 69 ALA A C 1
ATOM 518 O O . ALA A 1 69 ? 15.830 -0.303 -16.275 1.00 89.88 69 ALA A O 1
ATOM 519 N N . LYS A 1 70 ? 14.449 -1.050 -17.877 1.00 88.00 70 LYS A N 1
ATOM 520 C CA . LYS A 1 70 ? 15.444 -1.032 -18.958 1.00 88.00 70 LYS A CA 1
ATOM 521 C C . LYS A 1 70 ? 15.900 0.390 -19.298 1.00 88.00 70 LYS A C 1
ATOM 523 O O . LYS A 1 70 ? 17.093 0.600 -19.490 1.00 88.00 70 LYS A O 1
ATOM 528 N N . ALA A 1 71 ? 14.972 1.342 -19.380 1.00 83.25 71 ALA A N 1
ATOM 529 C CA . ALA A 1 71 ? 15.267 2.718 -19.771 1.00 83.25 71 ALA A CA 1
ATOM 530 C C . ALA A 1 71 ? 16.058 3.477 -18.699 1.00 83.25 71 ALA A C 1
ATOM 532 O O . ALA A 1 71 ? 17.037 4.148 -19.018 1.00 83.25 71 ALA A O 1
ATOM 533 N N . TYR A 1 72 ? 15.674 3.328 -17.431 1.00 80.19 72 TYR A N 1
ATOM 534 C CA . TYR A 1 72 ? 16.292 4.063 -16.325 1.00 80.19 72 TYR A CA 1
ATOM 535 C C . TYR A 1 72 ? 17.440 3.294 -15.653 1.00 80.19 72 TYR A C 1
ATOM 537 O O . TYR A 1 72 ? 18.317 3.903 -15.048 1.00 80.19 72 TYR A O 1
ATOM 545 N N . GLY A 1 73 ? 17.512 1.970 -15.824 1.00 75.94 73 GLY A N 1
ATOM 546 C CA . GLY A 1 73 ? 18.580 1.137 -15.262 1.00 75.94 73 GLY A CA 1
ATOM 547 C C . GLY A 1 73 ? 19.946 1.274 -15.932 1.00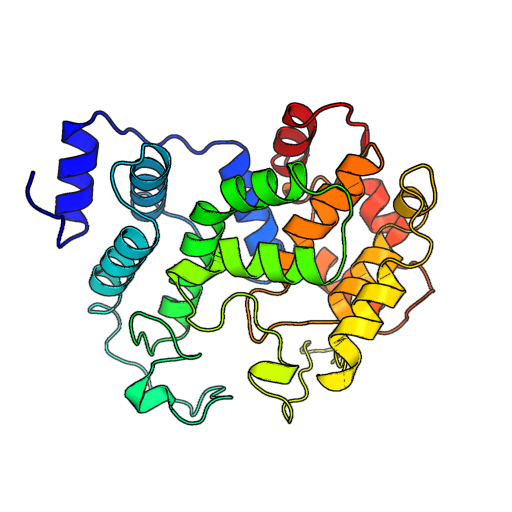 75.94 73 GLY A C 1
ATOM 548 O O . GLY A 1 73 ? 20.943 0.902 -15.323 1.00 75.94 73 GLY A O 1
ATOM 549 N N . GLN A 1 74 ? 20.032 1.826 -17.149 1.00 62.06 74 GLN A N 1
ATOM 550 C CA . GLN A 1 74 ? 21.323 2.087 -17.810 1.00 62.06 74 GLN A CA 1
ATOM 551 C C . GLN A 1 74 ? 21.927 3.462 -17.474 1.00 62.06 74 GLN A C 1
ATOM 553 O O . GLN A 1 74 ? 23.106 3.686 -17.741 1.00 62.06 74 GLN A O 1
ATOM 558 N N . GLY A 1 75 ? 21.145 4.374 -16.883 1.00 47.50 75 GLY A N 1
ATOM 559 C CA . GLY A 1 75 ? 21.569 5.744 -16.569 1.00 47.50 75 GLY A CA 1
ATOM 560 C C . GLY A 1 75 ? 22.206 5.928 -15.188 1.00 47.50 75 GLY A C 1
ATOM 561 O O . GLY A 1 75 ? 22.812 6.966 -14.938 1.00 47.50 75 GLY A O 1
ATOM 562 N N . ILE A 1 76 ? 22.102 4.935 -14.300 1.00 49.72 76 ILE A N 1
ATOM 563 C CA . ILE A 1 76 ? 22.564 5.010 -12.904 1.00 49.72 76 ILE A CA 1
ATOM 564 C C . ILE A 1 76 ? 23.736 4.039 -12.709 1.00 49.72 76 ILE A C 1
ATOM 566 O O . ILE A 1 76 ? 23.712 3.125 -11.890 1.00 49.72 76 ILE A O 1
ATOM 570 N N . ASN A 1 77 ? 24.785 4.207 -13.516 1.00 39.91 77 ASN A N 1
ATOM 571 C CA . ASN A 1 77 ? 26.071 3.577 -13.239 1.00 39.91 77 ASN A CA 1
ATOM 572 C C . ASN A 1 77 ? 26.882 4.509 -12.341 1.00 39.91 77 ASN A C 1
ATOM 574 O O . ASN A 1 77 ? 27.528 5.436 -12.823 1.00 39.91 77 ASN A O 1
ATOM 578 N N . GLY A 1 78 ? 26.875 4.226 -11.040 1.00 45.66 78 GLY A N 1
ATOM 579 C CA . GLY A 1 78 ? 27.903 4.720 -10.131 1.00 45.66 78 GLY A CA 1
ATOM 580 C C . GLY A 1 78 ? 27.383 5.456 -8.907 1.00 45.66 78 GLY A C 1
ATOM 581 O O . GLY A 1 78 ? 27.283 6.676 -8.901 1.00 45.66 78 GLY A O 1
ATOM 582 N N . SER A 1 79 ? 27.232 4.718 -7.816 1.00 35.94 79 SER A N 1
ATOM 583 C CA . SER A 1 79 ? 27.845 5.096 -6.545 1.00 35.94 79 SER A CA 1
ATOM 584 C C . SER A 1 79 ? 27.965 3.851 -5.663 1.00 35.94 79 SER A C 1
ATOM 586 O O . SER A 1 79 ? 27.149 2.937 -5.724 1.00 35.94 79 SER A O 1
ATOM 588 N N . SER A 1 80 ? 29.093 3.785 -4.961 1.00 40.72 80 SER A N 1
ATOM 589 C CA . SER A 1 80 ? 29.506 2.826 -3.929 1.00 40.72 80 SER A CA 1
ATOM 590 C C . SER A 1 80 ? 28.410 1.911 -3.364 1.00 40.72 80 SER A C 1
ATOM 592 O O . SER A 1 80 ? 27.475 2.385 -2.726 1.00 40.72 80 SER A O 1
ATOM 594 N N . GLN A 1 81 ? 28.597 0.593 -3.526 1.00 46.59 81 GLN A N 1
ATOM 595 C CA . GLN A 1 81 ? 27.875 -0.437 -2.774 1.00 46.59 81 GLN A CA 1
ATOM 596 C C . GLN A 1 81 ? 28.176 -0.273 -1.278 1.00 46.59 81 GLN A C 1
ATOM 598 O O . GLN A 1 81 ? 29.132 -0.850 -0.760 1.00 46.59 81 GLN A O 1
ATOM 603 N N . GLU A 1 82 ? 27.359 0.499 -0.566 1.00 44.91 82 GLU A N 1
ATOM 604 C CA . GLU A 1 82 ? 27.079 0.131 0.816 1.00 44.91 82 GLU A CA 1
ATOM 605 C C . GLU A 1 82 ? 26.432 -1.256 0.788 1.00 44.91 82 GLU A C 1
ATOM 607 O O . GLU A 1 82 ? 25.615 -1.553 -0.091 1.00 44.91 82 GLU A O 1
ATOM 612 N N . VAL A 1 83 ? 26.833 -2.131 1.711 1.00 52.19 83 VAL A N 1
ATOM 613 C CA . VAL A 1 83 ? 26.176 -3.427 1.908 1.00 52.19 83 VAL A CA 1
ATOM 614 C C . VAL A 1 83 ? 24.775 -3.122 2.433 1.00 52.19 83 VAL A C 1
ATOM 616 O O . VAL A 1 83 ? 24.562 -2.964 3.632 1.00 52.19 83 VAL A O 1
ATOM 619 N N . GLY A 1 84 ? 23.850 -2.910 1.500 1.00 67.19 84 GLY A N 1
ATOM 620 C CA . GLY A 1 84 ? 22.468 -2.565 1.777 1.00 67.19 84 GLY A CA 1
ATOM 621 C C . GLY A 1 84 ? 21.718 -3.721 2.429 1.00 67.19 84 GLY A C 1
ATOM 622 O O . GLY A 1 84 ? 22.196 -4.851 2.509 1.00 67.19 84 GLY A O 1
ATOM 623 N N . PHE A 1 85 ? 20.511 -3.421 2.895 1.00 84.75 85 PHE A N 1
ATOM 624 C CA . PHE A 1 85 ? 19.559 -4.401 3.406 1.00 84.75 85 PHE A CA 1
ATOM 625 C C . PHE A 1 85 ? 19.298 -5.519 2.371 1.00 84.75 85 PHE A C 1
ATOM 627 O O . PHE A 1 85 ? 18.571 -5.307 1.402 1.00 84.75 85 PHE A O 1
ATOM 634 N N . ASP A 1 86 ? 19.888 -6.702 2.580 1.00 88.50 86 ASP A N 1
ATOM 635 C CA . ASP A 1 86 ? 19.721 -7.900 1.741 1.00 88.50 86 ASP A CA 1
ATOM 636 C C . ASP A 1 86 ? 19.138 -9.057 2.575 1.00 88.50 86 ASP A C 1
ATOM 638 O O . ASP A 1 86 ? 19.871 -9.936 3.036 1.00 88.50 86 ASP A O 1
ATOM 642 N N . PRO A 1 87 ? 17.810 -9.081 2.796 1.00 90.31 87 PRO A N 1
ATOM 643 C CA . PRO A 1 87 ? 17.159 -10.107 3.615 1.00 90.31 87 PRO A CA 1
ATOM 644 C C . PRO A 1 87 ? 17.219 -11.510 2.988 1.00 90.31 87 PRO A C 1
ATOM 646 O O . PRO A 1 87 ? 16.844 -12.493 3.624 1.00 90.31 87 PRO A O 1
ATOM 649 N N . PHE A 1 88 ? 17.664 -11.608 1.736 1.00 92.00 88 PHE A N 1
ATOM 650 C CA . PHE A 1 88 ? 17.654 -12.821 0.935 1.00 92.00 88 PHE A CA 1
ATOM 651 C C . PHE A 1 88 ? 19.048 -13.407 0.682 1.00 92.00 88 PHE A C 1
ATOM 653 O O . PHE A 1 88 ? 19.148 -14.580 0.310 1.00 92.00 88 PHE A O 1
ATOM 660 N N . GLY A 1 89 ? 20.101 -12.611 0.876 1.00 91.25 89 GLY A N 1
ATOM 661 C CA . GLY A 1 89 ? 21.497 -12.996 0.672 1.00 91.25 89 GLY A CA 1
ATOM 662 C C . GLY A 1 89 ? 21.869 -13.256 -0.790 1.00 91.25 89 GLY A C 1
ATOM 663 O O . GLY A 1 89 ? 22.862 -13.932 -1.058 1.00 91.25 89 GLY A O 1
ATOM 664 N N . ASP A 1 90 ? 21.059 -12.792 -1.745 1.00 91.69 90 ASP A N 1
ATOM 665 C CA . ASP A 1 90 ? 21.242 -13.070 -3.171 1.00 91.69 90 ASP A CA 1
ATOM 666 C C . ASP A 1 90 ? 21.114 -11.841 -4.077 1.00 91.69 90 ASP A C 1
ATOM 668 O O . ASP A 1 90 ? 20.965 -11.992 -5.301 1.00 91.69 90 ASP A O 1
ATOM 672 N N . GLN A 1 91 ? 21.279 -10.635 -3.513 1.00 88.50 91 GLN A N 1
ATOM 673 C CA . GLN A 1 91 ? 21.200 -9.370 -4.249 1.00 88.50 91 GLN A CA 1
ATOM 674 C C . GLN A 1 91 ? 22.066 -9.367 -5.517 1.00 88.50 91 GLN A C 1
ATOM 676 O O . GLN A 1 91 ? 21.617 -8.918 -6.571 1.00 88.50 91 GLN A O 1
ATOM 681 N N . GLY A 1 92 ? 23.274 -9.941 -5.470 1.00 86.31 92 GLY A N 1
ATOM 682 C CA . GLY A 1 92 ? 24.174 -10.007 -6.629 1.00 86.31 92 GLY A CA 1
ATOM 683 C C . GLY A 1 92 ? 23.607 -10.758 -7.844 1.00 86.31 92 GLY A C 1
ATOM 684 O O . GLY A 1 92 ? 24.002 -10.484 -8.974 1.00 86.31 92 GLY A O 1
ATOM 685 N N . SER A 1 93 ? 22.661 -11.682 -7.641 1.00 89.69 93 SER A N 1
ATOM 686 C CA . SER A 1 93 ? 22.060 -12.487 -8.718 1.00 89.69 93 SER A CA 1
ATOM 687 C C . SER A 1 93 ? 20.589 -12.154 -9.001 1.00 89.69 93 SER A C 1
ATOM 689 O O . SER A 1 93 ? 20.084 -12.437 -10.097 1.00 89.69 93 SER A O 1
ATOM 691 N N . ARG A 1 94 ? 19.896 -11.557 -8.023 1.00 92.19 94 ARG A N 1
ATOM 692 C CA . ARG A 1 94 ? 18.449 -11.295 -8.049 1.00 92.19 94 ARG A CA 1
ATOM 693 C C . ARG A 1 94 ? 18.074 -9.812 -7.979 1.00 92.19 94 ARG A C 1
ATOM 695 O O . ARG A 1 94 ? 16.890 -9.504 -8.115 1.00 92.19 94 ARG A O 1
ATOM 702 N N . GLY A 1 95 ? 19.046 -8.916 -7.829 1.00 91.69 95 GLY A N 1
ATOM 703 C CA . GLY A 1 95 ? 18.813 -7.493 -7.595 1.00 91.69 95 GLY A CA 1
ATOM 704 C C . GLY A 1 95 ? 18.377 -7.194 -6.159 1.00 91.69 95 GLY A C 1
ATOM 705 O O . GLY A 1 95 ? 18.157 -8.100 -5.355 1.00 91.69 95 GLY A O 1
ATOM 706 N N . TYR A 1 96 ? 18.237 -5.909 -5.842 1.00 92.81 96 TYR A N 1
ATOM 707 C CA . TYR A 1 96 ? 17.773 -5.444 -4.537 1.00 92.81 96 TYR A CA 1
ATOM 708 C C . TYR A 1 96 ? 16.337 -5.936 -4.281 1.00 92.81 96 TYR A C 1
ATOM 710 O O . TYR A 1 96 ? 15.480 -5.864 -5.169 1.00 92.81 96 TYR A O 1
ATOM 718 N N . LEU A 1 97 ? 16.105 -6.511 -3.094 1.00 93.50 97 LEU A N 1
ATOM 719 C CA . LEU A 1 97 ? 14.839 -7.132 -2.669 1.00 93.50 97 LEU A CA 1
ATOM 720 C C . LEU A 1 97 ? 14.258 -8.196 -3.621 1.00 93.50 97 LEU A C 1
ATOM 722 O O . LEU A 1 97 ? 13.046 -8.400 -3.635 1.00 93.50 97 LEU A O 1
ATOM 726 N N . ARG A 1 98 ? 15.092 -8.907 -4.398 1.00 94.81 98 ARG A N 1
ATOM 727 C CA . ARG A 1 98 ? 14.659 -9.909 -5.396 1.00 94.81 98 ARG A CA 1
ATOM 728 C C . ARG A 1 98 ? 13.500 -9.401 -6.259 1.00 94.81 98 ARG A C 1
ATOM 730 O O . ARG A 1 98 ? 12.343 -9.703 -5.987 1.00 94.81 98 ARG A O 1
ATOM 737 N N . ASN A 1 99 ? 13.788 -8.725 -7.360 1.00 96.00 99 ASN A N 1
ATOM 738 C CA . ASN A 1 99 ? 12.753 -8.250 -8.284 1.00 96.00 99 ASN A CA 1
ATOM 739 C C . ASN A 1 99 ? 12.840 -8.945 -9.653 1.00 96.00 99 ASN A C 1
ATOM 741 O O . ASN A 1 99 ? 13.864 -9.532 -10.014 1.00 96.00 99 ASN A O 1
ATOM 745 N N . HIS A 1 100 ? 11.757 -8.901 -10.434 1.00 96.69 100 HIS A N 1
ATOM 746 C CA . HIS A 1 100 ? 11.689 -9.548 -11.753 1.00 96.69 100 HIS A CA 1
ATOM 747 C C . HIS A 1 100 ? 12.731 -9.032 -12.756 1.00 96.69 100 HIS A C 1
ATOM 749 O O . HIS A 1 100 ? 13.072 -9.746 -13.702 1.00 96.69 100 HIS A O 1
ATOM 755 N N . TYR A 1 101 ? 13.253 -7.825 -12.539 1.00 94.31 101 TYR A N 1
ATOM 756 C CA . TYR A 1 101 ? 14.135 -7.118 -13.468 1.00 94.31 101 TYR A CA 1
ATOM 757 C C . TYR A 1 101 ? 15.604 -7.147 -13.046 1.00 94.31 101 TYR A C 1
ATOM 759 O O . TYR A 1 101 ? 16.450 -6.638 -13.777 1.00 94.31 101 TYR A O 1
ATOM 767 N N . LYS A 1 102 ? 15.914 -7.759 -11.892 1.00 93.88 102 LYS A N 1
ATOM 768 C CA . LYS A 1 102 ? 17.250 -7.779 -11.278 1.00 93.88 102 LYS A CA 1
ATOM 769 C C . LYS A 1 102 ? 17.850 -6.378 -11.102 1.00 93.88 102 LYS A C 1
ATOM 771 O O . LYS A 1 102 ? 19.067 -6.217 -11.145 1.00 93.88 102 LYS A O 1
ATOM 776 N N . ALA A 1 103 ? 17.002 -5.368 -10.913 1.00 92.19 103 ALA A N 1
ATOM 777 C CA . ALA A 1 103 ? 17.444 -4.018 -10.598 1.00 92.19 103 ALA A CA 1
ATOM 778 C C . ALA A 1 103 ? 18.141 -4.029 -9.231 1.00 92.19 103 ALA A C 1
ATOM 780 O O . ALA A 1 103 ? 17.566 -4.513 -8.255 1.00 92.19 103 ALA A O 1
ATOM 781 N N . SER A 1 104 ? 19.379 -3.539 -9.171 1.00 90.44 104 SER A N 1
ATOM 782 C CA . SER A 1 104 ? 20.194 -3.539 -7.944 1.00 90.44 104 SER A CA 1
ATOM 783 C C . SER A 1 104 ? 20.283 -2.175 -7.268 1.00 90.44 104 SER A C 1
ATOM 785 O O . SER A 1 104 ? 20.666 -2.126 -6.105 1.00 90.44 104 SER A O 1
ATOM 787 N N . ASP A 1 105 ? 19.945 -1.095 -7.975 1.00 88.31 105 ASP A N 1
ATOM 788 C CA . ASP A 1 105 ? 19.867 0.251 -7.408 1.00 88.31 105 ASP A CA 1
ATOM 789 C C . ASP A 1 105 ? 18.555 0.412 -6.614 1.00 88.31 105 ASP A C 1
ATOM 791 O O . ASP A 1 105 ? 17.475 0.314 -7.212 1.00 88.31 105 ASP A O 1
ATOM 795 N N . PRO A 1 106 ? 18.615 0.671 -5.293 1.00 88.75 106 PRO A N 1
ATOM 796 C CA . PRO A 1 106 ? 17.429 0.895 -4.473 1.00 88.75 106 PRO A CA 1
ATOM 797 C C . PRO A 1 106 ? 16.552 2.051 -4.967 1.00 88.75 106 PRO A C 1
ATOM 799 O O . PRO A 1 106 ? 15.331 1.958 -4.867 1.00 88.75 106 PRO A O 1
ATOM 802 N N . ASN A 1 107 ? 17.130 3.111 -5.548 1.00 87.56 107 ASN A N 1
ATOM 803 C CA . ASN A 1 107 ? 16.341 4.233 -6.066 1.00 87.56 107 ASN A CA 1
ATOM 804 C C . ASN A 1 107 ? 15.501 3.809 -7.274 1.00 87.56 107 ASN A C 1
ATOM 806 O O . ASN A 1 107 ? 14.313 4.128 -7.351 1.00 87.56 107 ASN A O 1
ATOM 810 N N . LEU A 1 108 ? 16.088 3.033 -8.190 1.00 88.56 108 LEU A N 1
ATOM 811 C CA . LEU A 1 108 ? 15.350 2.445 -9.304 1.00 88.56 108 LEU A CA 1
ATOM 812 C C . LEU A 1 108 ? 14.252 1.490 -8.832 1.00 88.56 108 LEU A C 1
ATOM 814 O O . LEU A 1 108 ? 13.134 1.562 -9.342 1.00 88.56 108 LEU A O 1
ATOM 818 N N . VAL A 1 109 ? 14.542 0.613 -7.866 1.00 92.38 109 VAL A N 1
ATOM 819 C CA . VAL A 1 109 ? 13.523 -0.293 -7.309 1.00 92.38 109 VAL A CA 1
ATOM 820 C C . VAL A 1 109 ? 12.372 0.510 -6.710 1.00 92.38 109 VAL A C 1
ATOM 822 O O . VAL A 1 109 ? 11.222 0.246 -7.043 1.00 92.38 109 VAL A O 1
ATOM 825 N N . LYS A 1 110 ? 12.666 1.564 -5.949 1.00 90.31 110 LYS A N 1
ATOM 826 C CA . LYS A 1 110 ? 11.658 2.457 -5.373 1.00 90.31 110 LYS A CA 1
ATOM 827 C C . LYS A 1 110 ? 10.777 3.139 -6.432 1.00 90.31 110 LYS A C 1
ATOM 829 O O . LYS A 1 110 ? 9.558 3.209 -6.275 1.00 90.31 110 LYS A O 1
ATOM 834 N N . MET A 1 111 ? 11.365 3.600 -7.541 1.00 88.81 111 MET A N 1
ATOM 835 C CA . MET A 1 111 ? 10.600 4.136 -8.679 1.00 88.81 111 MET A CA 1
ATOM 836 C C . MET A 1 111 ? 9.697 3.071 -9.314 1.00 88.81 111 MET A C 1
ATOM 838 O O . MET A 1 111 ? 8.531 3.339 -9.607 1.00 88.81 111 MET A O 1
ATOM 842 N N . LEU A 1 112 ? 10.205 1.848 -9.490 1.00 92.69 112 LEU A N 1
ATOM 843 C CA . LEU A 1 112 ? 9.415 0.732 -10.012 1.00 92.69 112 LEU A CA 1
ATOM 844 C C . LEU A 1 112 ? 8.256 0.366 -9.082 1.00 92.69 112 LEU A C 1
ATOM 846 O O . LEU A 1 112 ? 7.172 0.059 -9.571 1.00 92.69 112 LEU A O 1
ATOM 850 N N . GLU A 1 113 ? 8.450 0.415 -7.765 1.00 94.19 113 GLU A N 1
ATOM 851 C CA . GLU A 1 113 ? 7.377 0.173 -6.800 1.00 94.19 113 GLU A CA 1
ATOM 852 C C . GLU A 1 113 ? 6.282 1.235 -6.882 1.00 94.19 113 GLU A C 1
ATOM 854 O O . GLU A 1 113 ? 5.100 0.891 -6.853 1.00 94.19 113 GLU A O 1
ATOM 859 N N . HIS A 1 114 ? 6.661 2.514 -7.004 1.00 91.12 114 HIS A N 1
ATOM 860 C CA . HIS A 1 114 ? 5.708 3.607 -7.202 1.00 91.12 114 HIS A CA 1
ATOM 861 C C . HIS A 1 114 ? 4.868 3.346 -8.453 1.00 91.12 114 HIS A C 1
ATOM 863 O O . HIS A 1 114 ? 3.638 3.340 -8.393 1.00 91.12 114 HIS A O 1
ATOM 869 N N . LEU A 1 115 ? 5.526 3.067 -9.579 1.00 91.56 115 LEU A N 1
ATOM 870 C CA . LEU A 1 115 ? 4.844 2.802 -10.839 1.00 91.56 115 LEU A CA 1
ATOM 871 C C . LEU A 1 115 ? 3.946 1.557 -10.754 1.00 91.56 115 LEU A C 1
ATOM 873 O O . LEU A 1 115 ? 2.802 1.596 -11.204 1.00 91.56 115 LEU A O 1
ATOM 877 N N . SER A 1 116 ? 4.423 0.476 -10.124 1.00 95.44 116 SER A N 1
ATOM 878 C CA . SER A 1 116 ? 3.627 -0.733 -9.861 1.00 95.44 116 SER A CA 1
ATOM 879 C C . SER A 1 116 ? 2.361 -0.405 -9.074 1.00 95.44 116 SER A C 1
ATOM 881 O O . SER A 1 116 ? 1.279 -0.886 -9.406 1.00 95.44 116 SER A O 1
ATOM 883 N N . TYR A 1 117 ? 2.485 0.458 -8.063 1.00 95.06 117 TYR A N 1
ATOM 884 C CA . TYR A 1 117 ? 1.366 0.909 -7.251 1.00 95.06 117 TYR A CA 1
ATOM 885 C C . TYR A 1 117 ? 0.342 1.722 -8.034 1.00 95.06 117 TYR A C 1
ATOM 887 O O . TYR A 1 117 ? -0.835 1.362 -8.034 1.00 95.06 117 TYR A O 1
ATOM 895 N N . ALA A 1 118 ? 0.778 2.743 -8.766 1.00 92.38 118 ALA A N 1
ATOM 896 C CA . ALA A 1 118 ? -0.115 3.565 -9.580 1.00 92.38 118 ALA A CA 1
ATOM 897 C C . ALA A 1 118 ? -0.844 2.750 -10.672 1.00 92.38 118 ALA A C 1
ATOM 899 O O . ALA A 1 118 ? -2.018 3.000 -10.965 1.00 92.38 118 ALA A O 1
ATOM 900 N N . ILE A 1 119 ? -0.180 1.731 -11.233 1.00 92.69 119 ILE A N 1
ATOM 901 C CA . ILE A 1 119 ? -0.784 0.788 -12.183 1.00 92.69 119 ILE A CA 1
ATOM 902 C C . ILE A 1 119 ? -1.808 -0.126 -11.489 1.00 92.69 119 ILE A C 1
ATOM 904 O O . ILE A 1 119 ? -2.918 -0.308 -11.989 1.00 92.69 119 ILE A O 1
ATOM 908 N N . GLY A 1 120 ? -1.439 -0.727 -10.355 1.00 95.25 120 GLY A N 1
ATOM 909 C CA . GLY A 1 120 ? -2.220 -1.775 -9.693 1.00 95.25 120 GLY A CA 1
ATOM 910 C C . GLY A 1 120 ? -3.381 -1.277 -8.829 1.00 95.25 120 GLY A C 1
ATOM 911 O O . GLY A 1 120 ? -4.268 -2.065 -8.497 1.00 95.25 120 GLY A O 1
ATOM 912 N N . LEU A 1 121 ? -3.411 0.009 -8.468 1.00 94.00 121 LEU A N 1
ATOM 913 C CA . LEU A 1 121 ? -4.366 0.564 -7.504 1.00 94.00 121 LEU A CA 1
ATOM 914 C C . LEU A 1 121 ? -5.832 0.340 -7.898 1.00 94.00 121 LEU A C 1
ATOM 916 O O . LEU A 1 121 ? -6.619 -0.148 -7.086 1.00 94.00 121 LEU A O 1
ATOM 920 N N . ALA A 1 122 ? -6.193 0.623 -9.152 1.00 91.94 122 ALA A N 1
ATOM 921 C CA . ALA A 1 122 ? -7.559 0.427 -9.643 1.00 91.94 122 ALA A CA 1
ATOM 922 C C . ALA A 1 122 ? -7.996 -1.045 -9.533 1.00 91.94 122 ALA A C 1
ATOM 924 O O . ALA A 1 122 ? -9.105 -1.348 -9.090 1.00 91.94 122 ALA A O 1
ATOM 925 N N . GLN A 1 123 ? -7.102 -1.974 -9.882 1.00 95.31 123 GLN A N 1
ATOM 926 C CA . GLN A 1 123 ? -7.368 -3.407 -9.792 1.00 95.31 123 GLN A CA 1
ATOM 927 C C . GLN A 1 123 ? -7.471 -3.876 -8.333 1.00 95.31 123 GLN A C 1
ATOM 929 O O . GLN A 1 123 ? -8.324 -4.702 -8.011 1.00 95.31 123 GLN A O 1
ATOM 934 N N . ALA A 1 124 ? -6.647 -3.334 -7.433 1.00 97.06 124 ALA A N 1
ATOM 935 C CA . ALA A 1 124 ? -6.717 -3.633 -6.007 1.00 97.06 124 ALA A CA 1
ATOM 936 C C . ALA A 1 124 ? -8.039 -3.144 -5.388 1.00 97.06 124 ALA A C 1
ATOM 938 O O . ALA A 1 124 ? -8.666 -3.879 -4.626 1.00 97.06 124 ALA A O 1
ATOM 939 N N . GLN A 1 125 ? -8.516 -1.954 -5.770 1.00 94.19 125 GLN A N 1
ATOM 940 C CA . GLN A 1 125 ? -9.828 -1.445 -5.356 1.00 94.19 125 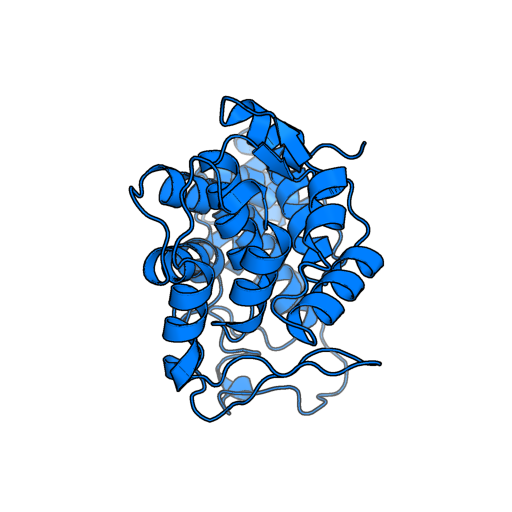GLN A CA 1
ATOM 941 C C . GLN A 1 125 ? -10.979 -2.307 -5.890 1.00 94.19 125 GLN A C 1
ATOM 943 O O . GLN A 1 125 ? -11.927 -2.588 -5.157 1.00 94.19 125 GLN A O 1
ATOM 948 N N . GLN A 1 126 ? -10.907 -2.768 -7.143 1.00 95.19 126 GLN A N 1
ATOM 949 C CA . GLN A 1 126 ? -11.903 -3.688 -7.705 1.00 95.19 126 GLN A CA 1
ATOM 950 C C . GLN A 1 126 ? -11.916 -5.032 -6.972 1.00 95.19 126 GLN A C 1
ATOM 952 O O . GLN A 1 126 ? -12.987 -5.543 -6.647 1.00 95.19 126 GLN A O 1
ATOM 957 N N . TYR A 1 127 ? -10.739 -5.579 -6.663 1.00 98.00 127 TYR A N 1
ATOM 958 C CA . TYR A 1 127 ? -10.611 -6.796 -5.866 1.00 98.00 127 TYR A CA 1
ATOM 959 C C . TYR A 1 127 ? -11.268 -6.638 -4.496 1.00 98.00 127 TYR A C 1
ATOM 961 O O . TYR A 1 127 ? -12.124 -7.442 -4.136 1.00 98.00 127 TYR A O 1
ATOM 969 N N . LEU A 1 128 ? -10.938 -5.563 -3.779 1.00 96.75 128 LEU A N 1
ATOM 970 C CA . LEU A 1 128 ? -11.555 -5.234 -2.499 1.00 96.75 128 LEU A CA 1
ATOM 971 C C . LEU A 1 128 ? -13.067 -5.024 -2.636 1.00 96.75 128 LEU A C 1
ATOM 973 O O . LEU A 1 128 ? -13.821 -5.494 -1.803 1.00 96.75 128 LEU A O 1
ATOM 977 N N . THR A 1 129 ? -13.546 -4.393 -3.706 1.00 94.44 129 THR A N 1
ATOM 978 C CA . THR A 1 129 ? -14.989 -4.221 -3.952 1.00 94.44 129 THR A CA 1
ATOM 979 C C . THR A 1 129 ? -15.719 -5.555 -4.081 1.00 94.44 129 THR A C 1
ATOM 981 O O . THR A 1 129 ? -16.859 -5.682 -3.637 1.00 94.44 129 THR A O 1
ATOM 984 N N . ALA A 1 130 ? -15.074 -6.541 -4.704 1.00 96.25 130 ALA A N 1
ATOM 985 C CA . ALA A 1 130 ? -15.650 -7.854 -4.949 1.00 96.25 130 ALA A CA 1
ATOM 986 C C . ALA A 1 130 ? -15.619 -8.775 -3.716 1.00 96.25 130 ALA A C 1
ATOM 988 O O . ALA A 1 130 ? -16.300 -9.802 -3.716 1.00 96.25 130 ALA A O 1
ATOM 989 N N . THR A 1 131 ? -14.853 -8.447 -2.667 1.00 94.88 131 THR A N 1
ATOM 990 C CA . THR A 1 131 ? -14.767 -9.280 -1.459 1.00 94.88 131 THR A CA 1
ATOM 991 C C . THR A 1 131 ? -15.855 -8.937 -0.444 1.00 94.88 131 THR A C 1
ATOM 993 O O . THR A 1 131 ? -16.146 -7.777 -0.159 1.00 94.88 131 THR A O 1
ATOM 996 N N . THR A 1 132 ? -16.451 -9.951 0.181 1.00 90.19 132 THR A N 1
ATOM 997 C CA . THR A 1 132 ? -17.507 -9.751 1.190 1.00 90.19 132 THR A CA 1
ATOM 998 C C . THR A 1 132 ? -16.959 -9.281 2.533 1.00 90.19 132 THR A C 1
ATOM 1000 O O . THR A 1 132 ? -17.572 -8.453 3.201 1.00 90.19 132 THR A O 1
ATOM 1003 N N . SER A 1 133 ? -15.786 -9.774 2.921 1.00 90.75 133 SER A N 1
ATOM 1004 C CA . SER A 1 133 ? -15.114 -9.461 4.183 1.00 90.75 133 SER A CA 1
ATOM 1005 C C . SER A 1 133 ? -13.696 -8.976 3.926 1.00 90.75 133 SER A C 1
ATOM 1007 O O . SER A 1 133 ? -13.097 -9.319 2.910 1.00 90.75 133 SER A O 1
ATOM 1009 N N . LEU A 1 134 ? -13.175 -8.193 4.867 1.00 93.81 134 LEU A N 1
ATOM 1010 C CA . LEU A 1 134 ? -11.787 -7.760 4.878 1.00 93.81 134 LEU A CA 1
ATOM 1011 C C . LEU A 1 134 ? -11.061 -8.487 6.005 1.00 93.81 134 LEU A C 1
ATOM 1013 O O . LEU A 1 134 ? -11.477 -8.415 7.160 1.00 93.81 134 LEU A O 1
ATOM 1017 N N . GLY A 1 135 ? -9.991 -9.187 5.659 1.00 95.44 135 GLY A N 1
ATOM 1018 C CA . GLY A 1 135 ? -9.131 -9.884 6.595 1.00 95.44 135 GLY A CA 1
ATOM 1019 C C . GLY A 1 135 ? -7.683 -9.913 6.125 1.00 95.44 135 GLY A C 1
ATOM 1020 O O . GLY A 1 135 ? -7.282 -9.233 5.179 1.00 95.44 135 GLY A O 1
ATOM 1021 N N . TYR A 1 136 ? -6.892 -10.745 6.796 1.00 97.81 136 TYR A N 1
ATOM 1022 C CA . TYR A 1 136 ? -5.486 -10.956 6.462 1.00 97.81 136 TYR A CA 1
ATOM 1023 C C . TYR A 1 136 ? -5.291 -11.434 5.011 1.00 97.81 136 TYR A C 1
ATOM 1025 O O . TYR A 1 136 ? -4.421 -10.913 4.317 1.00 97.81 136 TYR A O 1
ATOM 1033 N N . SER A 1 137 ? -6.146 -12.332 4.507 1.00 97.88 137 SER A N 1
ATOM 1034 C CA . SER A 1 137 ? -6.101 -12.798 3.113 1.00 97.88 137 SER A CA 1
ATOM 1035 C C . SER A 1 137 ? -6.292 -11.672 2.101 1.00 97.88 137 SER A C 1
ATOM 1037 O O . SER A 1 137 ? -5.582 -11.631 1.097 1.00 97.88 137 SER A O 1
ATOM 1039 N N . GLU A 1 138 ? -7.209 -10.739 2.362 1.00 98.19 138 GLU A N 1
ATOM 1040 C CA . GLU A 1 138 ? -7.457 -9.612 1.461 1.00 98.19 138 GLU A CA 1
ATOM 1041 C C . GLU A 1 138 ? -6.308 -8.606 1.497 1.00 98.19 138 GLU A C 1
ATOM 1043 O O . GLU A 1 138 ? -5.951 -8.069 0.451 1.00 98.19 138 GLU A O 1
ATOM 1048 N N . LEU A 1 139 ? -5.665 -8.403 2.651 1.00 98.56 139 LEU A N 1
ATOM 1049 C CA . LEU A 1 139 ? -4.459 -7.577 2.741 1.00 98.56 139 LEU A CA 1
ATOM 1050 C C . LEU A 1 139 ? -3.300 -8.172 1.917 1.00 98.56 139 LEU A C 1
ATOM 1052 O O . LEU A 1 139 ? -2.660 -7.451 1.148 1.00 98.56 139 LEU A O 1
ATOM 1056 N N . LEU A 1 140 ? -3.073 -9.490 2.005 1.00 98.75 140 LEU A N 1
ATOM 1057 C CA . LEU A 1 140 ? -2.113 -10.191 1.140 1.00 98.75 140 LEU A CA 1
ATOM 1058 C C . LEU A 1 140 ? -2.506 -10.088 -0.343 1.00 98.75 140 LEU A C 1
ATOM 1060 O O . LEU A 1 140 ? -1.654 -9.868 -1.204 1.00 98.75 140 LEU A O 1
ATOM 1064 N N . GLY A 1 141 ? -3.801 -10.211 -0.649 1.00 98.75 141 GLY A N 1
ATOM 1065 C CA . GLY A 1 141 ? -4.349 -10.097 -1.999 1.00 98.75 141 GLY A CA 1
ATOM 1066 C C . GLY A 1 141 ? -4.116 -8.722 -2.627 1.00 98.75 141 GLY A C 1
ATOM 1067 O O . GLY A 1 141 ? -3.681 -8.649 -3.777 1.00 98.75 141 GLY A O 1
ATOM 1068 N N . VAL A 1 142 ? -4.325 -7.648 -1.860 1.00 98.69 142 VAL A N 1
ATOM 1069 C CA . VAL A 1 142 ? -4.021 -6.265 -2.262 1.00 98.69 142 VAL A CA 1
ATOM 1070 C C . VAL A 1 142 ? -2.542 -6.123 -2.602 1.00 98.69 142 VAL A C 1
ATOM 1072 O O . VAL A 1 142 ? -2.209 -5.677 -3.699 1.00 98.69 142 VAL A O 1
ATOM 1075 N N . HIS A 1 143 ? -1.649 -6.564 -1.711 1.00 98.75 143 HIS A N 1
ATOM 1076 C CA . HIS A 1 143 ? -0.211 -6.501 -1.971 1.00 98.75 143 HIS A CA 1
ATOM 1077 C C . HIS A 1 143 ? 0.183 -7.319 -3.206 1.00 98.75 143 HIS A C 1
ATOM 1079 O O . HIS A 1 143 ? 0.996 -6.870 -4.011 1.00 98.75 143 HIS A O 1
ATOM 1085 N N . ARG A 1 144 ? -0.394 -8.512 -3.392 1.00 98.81 144 ARG A N 1
ATOM 1086 C CA . ARG A 1 144 ? -0.152 -9.331 -4.586 1.00 98.81 144 ARG A CA 1
ATOM 1087 C C . ARG A 1 144 ? -0.534 -8.588 -5.860 1.00 98.81 144 ARG A C 1
ATOM 1089 O O . ARG A 1 144 ? 0.275 -8.514 -6.770 1.00 98.81 144 ARG A O 1
ATOM 1096 N N . ILE A 1 145 ? -1.745 -8.037 -5.926 1.00 98.50 145 ILE A N 1
ATOM 1097 C CA . ILE A 1 145 ? -2.235 -7.331 -7.119 1.00 98.50 145 ILE A CA 1
ATOM 1098 C C . ILE A 1 145 ? -1.340 -6.139 -7.455 1.00 98.50 145 ILE A C 1
ATOM 1100 O O . ILE A 1 145 ? -0.968 -5.948 -8.609 1.00 98.50 145 ILE A O 1
ATOM 1104 N N . ILE A 1 146 ? -0.973 -5.367 -6.435 1.00 98.19 146 ILE A N 1
ATOM 1105 C CA . ILE A 1 146 ? -0.159 -4.167 -6.594 1.00 98.19 146 ILE A CA 1
ATOM 1106 C C . ILE A 1 146 ? 1.264 -4.507 -7.051 1.00 98.19 146 ILE A C 1
ATOM 1108 O O . ILE A 1 146 ? 1.801 -3.832 -7.928 1.00 98.19 146 ILE A O 1
ATOM 1112 N N . PHE A 1 147 ? 1.885 -5.526 -6.454 1.00 98.50 147 PHE A N 1
ATOM 1113 C CA . PHE A 1 147 ? 3.326 -5.745 -6.577 1.00 98.50 147 PHE A CA 1
ATOM 1114 C C . PHE A 1 147 ? 3.735 -6.987 -7.379 1.00 98.50 147 PHE A C 1
ATOM 1116 O O . PHE A 1 147 ? 4.925 -7.128 -7.634 1.00 98.50 147 PHE A O 1
ATOM 1123 N N . ASP A 1 148 ? 2.827 -7.858 -7.842 1.00 98.31 148 ASP A N 1
ATOM 1124 C CA . ASP A 1 148 ? 3.176 -8.993 -8.732 1.00 98.31 148 ASP A CA 1
ATOM 1125 C C . ASP A 1 148 ? 3.917 -8.573 -10.019 1.00 98.31 148 ASP A C 1
ATOM 1127 O O . ASP A 1 148 ? 4.806 -9.302 -10.477 1.00 98.31 148 ASP A O 1
ATOM 1131 N N . PRO A 1 149 ? 3.652 -7.387 -10.608 1.00 97.50 149 PRO A N 1
ATOM 1132 C CA . PRO A 1 149 ? 4.465 -6.903 -11.716 1.00 97.50 149 PRO A CA 1
ATOM 1133 C C . PRO A 1 149 ? 5.940 -6.684 -11.353 1.00 97.50 149 PRO A C 1
ATOM 1135 O O . PRO A 1 149 ? 6.779 -6.735 -12.250 1.00 97.50 149 PRO A O 1
ATOM 1138 N N . LEU A 1 150 ? 6.285 -6.462 -10.081 1.00 97.88 150 LEU A N 1
ATOM 1139 C CA . LEU A 1 150 ? 7.642 -6.145 -9.628 1.00 97.88 150 LEU A CA 1
ATOM 1140 C C . LEU A 1 150 ? 8.308 -7.286 -8.852 1.00 97.88 150 LEU A C 1
ATOM 1142 O O . LEU A 1 150 ? 9.435 -7.683 -9.173 1.00 97.88 150 LEU A O 1
ATOM 1146 N N . TYR A 1 151 ? 7.618 -7.806 -7.841 1.00 98.12 151 TYR A N 1
ATOM 1147 C CA . TYR A 1 151 ? 8.153 -8.746 -6.872 1.00 98.12 151 TYR A CA 1
ATOM 1148 C C . TYR A 1 151 ? 7.625 -10.168 -7.103 1.00 98.12 151 TYR A C 1
ATOM 1150 O O . TYR A 1 151 ? 6.418 -10.397 -7.043 1.00 98.12 151 TYR A O 1
ATOM 1158 N N . PRO A 1 152 ? 8.511 -11.175 -7.229 1.00 97.50 152 PRO A N 1
ATOM 1159 C CA . PRO A 1 152 ? 8.118 -12.582 -7.296 1.00 97.50 152 PRO A CA 1
ATOM 1160 C C . PRO A 1 152 ? 7.509 -13.096 -5.980 1.00 97.50 152 PRO A C 1
ATOM 1162 O O . PRO A 1 152 ? 6.937 -14.184 -5.948 1.00 97.50 152 PRO A O 1
ATOM 1165 N N . TRP A 1 153 ? 7.669 -12.343 -4.890 1.00 98.06 153 TRP A N 1
ATOM 1166 C CA . TRP A 1 153 ? 7.128 -12.640 -3.567 1.00 98.06 153 TRP A CA 1
ATOM 1167 C C . TRP A 1 153 ? 5.880 -11.810 -3.235 1.00 98.06 153 TRP A C 1
ATOM 1169 O O . TRP A 1 153 ? 5.424 -11.828 -2.097 1.00 98.06 153 TRP A O 1
ATOM 1179 N N . ALA A 1 154 ? 5.295 -11.091 -4.198 1.00 98.62 154 ALA A N 1
ATOM 1180 C CA . ALA A 1 154 ? 4.128 -10.260 -3.936 1.00 98.62 154 ALA A CA 1
ATOM 1181 C C . ALA A 1 154 ? 2.968 -11.061 -3.310 1.00 98.62 154 ALA A C 1
ATOM 1183 O O . ALA A 1 154 ? 2.534 -12.086 -3.837 1.00 98.62 154 ALA A O 1
ATOM 1184 N N . GLY A 1 155 ? 2.460 -10.574 -2.175 1.00 98.56 155 GLY A N 1
ATOM 1185 C CA . GLY A 1 155 ? 1.398 -11.226 -1.405 1.00 98.56 155 GLY A CA 1
ATOM 1186 C C . GLY A 1 155 ? 1.888 -12.291 -0.427 1.00 98.56 155 GLY A C 1
ATOM 1187 O O . GLY A 1 155 ? 1.061 -12.919 0.225 1.00 98.56 155 GLY A O 1
ATOM 1188 N N . ARG A 1 156 ? 3.205 -12.489 -0.317 1.00 98.50 156 ARG A N 1
ATOM 1189 C CA . ARG A 1 156 ? 3.841 -13.313 0.713 1.00 98.50 156 ARG A CA 1
ATOM 1190 C C . ARG A 1 156 ? 4.326 -12.406 1.831 1.00 98.50 156 ARG A C 1
ATOM 1192 O O . ARG A 1 156 ? 4.934 -11.370 1.562 1.00 98.50 156 ARG A O 1
ATOM 1199 N N . ASP A 1 157 ? 4.026 -12.777 3.064 1.00 98.06 157 ASP A N 1
ATOM 1200 C CA . ASP A 1 157 ? 4.438 -12.013 4.233 1.00 98.06 157 ASP A CA 1
ATOM 1201 C C . ASP A 1 157 ? 5.860 -12.395 4.686 1.00 98.06 157 ASP A C 1
ATOM 1203 O O . ASP A 1 157 ? 6.502 -13.300 4.142 1.00 98.06 157 ASP A O 1
ATOM 1207 N N . ARG A 1 158 ? 6.366 -11.704 5.710 1.00 97.00 158 ARG A N 1
ATOM 1208 C CA . ARG A 1 158 ? 7.710 -11.930 6.250 1.00 97.00 158 ARG A CA 1
ATOM 1209 C C . ARG A 1 158 ? 7.881 -13.294 6.898 1.00 97.00 158 ARG A C 1
ATOM 1211 O O . ARG A 1 158 ? 9.019 -13.740 6.989 1.00 97.00 158 ARG A O 1
ATOM 1218 N N . MET A 1 159 ? 6.811 -13.975 7.311 1.00 96.62 159 MET A N 1
ATOM 1219 C CA . MET A 1 159 ? 6.931 -15.348 7.805 1.00 96.62 159 MET A CA 1
ATOM 1220 C C . MET A 1 159 ? 7.394 -16.288 6.689 1.00 96.62 159 MET A C 1
ATOM 1222 O O . MET A 1 159 ? 8.178 -17.202 6.934 1.00 96.62 159 MET A O 1
ATOM 1226 N N . GLU A 1 160 ? 6.963 -16.041 5.452 1.00 97.25 160 GLU A N 1
ATOM 1227 C CA . GLU A 1 160 ? 7.429 -16.800 4.294 1.00 97.25 160 GLU A CA 1
ATOM 1228 C C . GLU A 1 160 ? 8.757 -16.267 3.734 1.00 97.25 160 GLU A C 1
ATOM 1230 O O . GLU A 1 160 ? 9.636 -17.050 3.372 1.00 97.25 160 GLU A O 1
ATOM 1235 N N . THR A 1 161 ? 8.928 -14.944 3.638 1.00 96.25 161 THR A N 1
ATOM 1236 C CA . THR A 1 161 ? 10.086 -14.366 2.933 1.00 96.25 161 THR A CA 1
ATOM 1237 C C . THR A 1 161 ? 11.332 -14.208 3.800 1.00 96.25 161 THR A C 1
ATOM 1239 O O . THR A 1 161 ? 12.442 -14.284 3.278 1.00 96.25 161 THR A O 1
ATOM 1242 N N . SER A 1 162 ? 11.166 -13.940 5.095 1.00 94.19 162 SER A N 1
ATOM 1243 C CA . SER A 1 162 ? 12.245 -13.537 6.006 1.00 94.19 162 SER A CA 1
ATOM 1244 C C . SER A 1 162 ? 11.881 -13.829 7.479 1.00 94.19 162 SER A C 1
ATOM 1246 O O . SER A 1 162 ? 11.763 -12.896 8.280 1.00 94.19 162 SER A O 1
ATOM 1248 N N . PRO A 1 163 ? 11.678 -15.106 7.864 1.00 94.50 163 PRO A N 1
ATOM 1249 C CA . PRO A 1 163 ? 11.098 -15.482 9.162 1.00 94.50 163 PRO A CA 1
ATOM 1250 C C . PRO A 1 163 ? 11.963 -15.132 10.378 1.00 94.50 163 PRO A C 1
ATOM 1252 O O . PRO A 1 163 ? 11.460 -15.102 11.495 1.00 94.50 163 PRO A O 1
ATOM 1255 N N . SER A 1 164 ? 13.259 -14.887 10.182 1.00 91.31 164 SER A N 1
ATOM 1256 C CA . SER A 1 164 ? 14.203 -14.510 11.242 1.00 91.31 164 SER A CA 1
ATOM 1257 C C . SER A 1 164 ? 14.474 -13.005 11.310 1.00 91.31 164 SER A C 1
ATOM 1259 O O . SER A 1 164 ? 15.370 -12.582 12.038 1.00 91.31 164 SER A O 1
ATOM 1261 N N . LEU A 1 165 ? 13.781 -12.203 10.499 1.00 89.75 165 LEU A N 1
ATOM 1262 C CA . LEU A 1 165 ? 14.040 -10.776 10.370 1.00 89.75 165 LEU A CA 1
ATOM 1263 C C . LEU A 1 165 ? 13.032 -9.955 11.176 1.00 89.75 165 LEU A C 1
ATOM 1265 O O . LEU A 1 165 ? 11.884 -9.763 10.757 1.00 89.75 165 LEU A O 1
ATOM 1269 N N . SER A 1 166 ? 13.500 -9.409 12.295 1.00 88.56 166 SER A N 1
ATOM 1270 C CA . SER A 1 166 ? 12.790 -8.366 13.032 1.00 88.56 166 SER A CA 1
ATOM 1271 C C . SER A 1 166 ? 12.987 -7.023 12.326 1.00 88.56 166 SER A C 1
ATOM 1273 O O . SER A 1 166 ? 14.104 -6.663 11.950 1.00 88.56 166 SER A O 1
ATOM 1275 N N . ILE A 1 167 ? 11.896 -6.280 12.135 1.00 88.50 167 ILE A N 1
ATOM 1276 C CA . ILE A 1 167 ? 11.907 -4.968 11.480 1.00 88.50 167 ILE A CA 1
ATOM 1277 C C . ILE A 1 167 ? 11.452 -3.913 12.480 1.00 88.50 167 ILE A C 1
ATOM 1279 O O . ILE A 1 167 ? 10.472 -4.095 13.204 1.00 88.50 167 ILE A O 1
ATOM 1283 N N . SER A 1 168 ? 12.153 -2.787 12.476 1.00 86.19 168 SER A N 1
ATOM 1284 C CA . SER A 1 168 ? 11.775 -1.580 13.194 1.00 86.19 168 SER A CA 1
ATOM 1285 C C . SER A 1 168 ? 11.909 -0.361 12.285 1.00 86.19 168 SER A C 1
ATOM 1287 O O . SER A 1 168 ? 12.611 -0.397 11.270 1.00 86.19 168 SER A O 1
ATOM 1289 N N . LYS A 1 169 ? 11.198 0.722 12.609 1.00 82.00 169 LYS A N 1
ATOM 1290 C CA . LYS A 1 169 ? 11.247 1.973 11.839 1.00 82.00 169 LYS A CA 1
ATOM 1291 C C . LYS A 1 169 ? 11.240 3.184 12.766 1.00 82.00 169 LYS A C 1
ATOM 1293 O O . LYS A 1 169 ? 10.633 3.153 13.833 1.00 82.00 169 LYS A O 1
ATOM 1298 N N . GLY A 1 170 ? 11.907 4.247 12.319 1.00 73.06 170 GLY A N 1
ATOM 1299 C CA . GLY A 1 170 ? 12.001 5.538 13.002 1.00 73.06 170 GLY A CA 1
ATOM 1300 C C . GLY A 1 170 ? 13.448 5.933 13.300 1.00 73.06 170 GLY A C 1
ATOM 1301 O O . GLY A 1 170 ? 14.299 5.078 13.516 1.00 73.06 170 GLY A O 1
ATOM 1302 N N . SER A 1 171 ? 13.742 7.234 13.259 1.00 66.19 171 SER A N 1
ATOM 1303 C CA . SER A 1 171 ? 15.085 7.780 13.515 1.00 66.19 171 SER A CA 1
ATOM 1304 C C . SER A 1 171 ? 15.231 8.323 14.938 1.00 66.19 171 SER A C 1
ATOM 1306 O O . SER A 1 171 ? 16.224 8.049 15.603 1.00 66.19 171 SER A O 1
ATOM 1308 N N . SER A 1 172 ? 14.237 9.073 15.422 1.00 68.00 172 SER A N 1
ATOM 1309 C CA . SER A 1 172 ? 14.208 9.660 16.770 1.00 68.00 172 SER A CA 1
ATOM 1310 C C . SER A 1 172 ? 13.489 8.786 17.801 1.00 68.00 172 SER A C 1
ATOM 1312 O O . SER A 1 172 ? 13.853 8.788 18.974 1.00 68.00 172 SER A O 1
ATOM 1314 N N . ARG A 1 173 ? 12.481 8.023 17.366 1.00 74.19 173 ARG A N 1
ATOM 1315 C CA . ARG A 1 173 ? 11.776 7.012 18.156 1.00 74.19 173 ARG A CA 1
ATOM 1316 C C . ARG A 1 173 ? 11.614 5.770 17.290 1.00 74.19 173 ARG A C 1
ATOM 1318 O O . ARG A 1 173 ? 10.989 5.842 16.239 1.00 74.19 173 ARG A O 1
ATOM 1325 N N . VAL A 1 174 ? 12.232 4.671 17.711 1.00 78.88 174 VAL A N 1
ATOM 1326 C CA . VAL A 1 174 ? 12.230 3.401 16.979 1.00 78.88 174 VAL A CA 1
ATOM 1327 C C . VAL A 1 174 ? 11.070 2.557 17.478 1.00 78.88 174 VAL A C 1
ATOM 1329 O O . VAL A 1 174 ? 11.009 2.245 18.664 1.00 78.88 174 VAL A O 1
ATOM 1332 N N . VAL A 1 175 ? 10.180 2.170 16.572 1.00 84.69 175 VAL A N 1
ATOM 1333 C CA . VAL A 1 175 ? 9.067 1.268 16.868 1.00 84.69 175 VAL A CA 1
ATOM 1334 C C . VAL A 1 175 ? 9.342 -0.084 16.229 1.00 84.69 175 VAL A C 1
ATOM 1336 O O . VAL A 1 175 ? 9.669 -0.157 15.041 1.00 84.69 175 VAL A O 1
ATOM 1339 N N . SER A 1 176 ? 9.222 -1.148 17.021 1.00 89.56 176 SER A N 1
ATOM 1340 C CA . SER A 1 176 ? 9.303 -2.528 16.540 1.00 89.56 176 SER A CA 1
ATOM 1341 C C . SER A 1 176 ? 7.943 -2.994 16.040 1.00 89.56 176 SER A C 1
ATOM 1343 O O . SER A 1 176 ? 6.925 -2.782 16.700 1.00 89.56 176 SER A O 1
ATOM 1345 N N . PHE A 1 177 ? 7.930 -3.652 14.887 1.00 94.81 177 PHE A N 1
ATOM 1346 C CA . PHE A 1 177 ? 6.723 -4.267 14.344 1.00 94.81 177 PHE A CA 1
ATOM 1347 C C . PHE A 1 177 ? 6.522 -5.686 14.880 1.00 94.81 177 PHE A C 1
ATOM 1349 O O . PHE A 1 177 ? 7.388 -6.235 15.562 1.00 94.81 177 PHE A O 1
ATOM 1356 N N . ALA A 1 178 ? 5.377 -6.286 14.555 1.00 95.38 178 ALA A N 1
ATOM 1357 C CA . ALA A 1 178 ? 5.083 -7.666 14.909 1.00 95.38 178 ALA A CA 1
ATOM 1358 C C . ALA A 1 178 ? 6.178 -8.626 14.414 1.00 95.38 178 ALA A C 1
ATOM 1360 O O . ALA A 1 178 ? 6.671 -8.522 13.280 1.00 95.38 178 ALA A O 1
ATOM 1361 N N . GLU A 1 179 ? 6.512 -9.605 15.252 1.00 96.62 179 GLU A N 1
ATOM 1362 C CA . GLU A 1 179 ? 7.351 -10.727 14.839 1.00 96.62 179 GLU A CA 1
ATOM 1363 C C . GLU A 1 179 ? 6.686 -11.486 13.679 1.00 96.62 179 GLU A C 1
ATOM 1365 O O . GLU A 1 179 ? 5.452 -11.558 13.632 1.00 96.62 179 GLU A O 1
ATOM 1370 N N . PRO A 1 180 ? 7.454 -12.073 12.739 1.00 96.56 180 PRO A N 1
ATOM 1371 C CA . PRO A 1 180 ? 6.889 -12.767 11.583 1.00 96.56 180 PRO A CA 1
ATOM 1372 C C . PRO A 1 180 ? 5.794 -13.789 11.926 1.00 96.56 180 PRO A C 1
ATOM 1374 O O . PRO A 1 180 ? 4.762 -13.837 11.262 1.00 96.56 180 PRO A O 1
ATOM 1377 N N . SER A 1 181 ? 5.951 -14.542 13.019 1.00 96.69 181 SER A N 1
ATOM 1378 C CA . SER A 1 181 ? 4.959 -15.527 13.479 1.00 96.69 181 SER A CA 1
ATOM 1379 C C . SER A 1 181 ? 3.624 -14.927 13.940 1.00 96.69 181 SER A C 1
ATOM 1381 O O . SER A 1 181 ? 2.629 -15.645 14.073 1.00 96.69 181 SER A O 1
ATOM 1383 N N . ASP A 1 182 ? 3.594 -13.623 14.208 1.00 97.06 182 ASP A N 1
ATOM 1384 C CA . ASP A 1 182 ? 2.486 -12.934 14.869 1.00 97.06 182 ASP A CA 1
ATOM 1385 C C . ASP A 1 182 ? 1.702 -12.035 13.914 1.00 97.06 182 ASP A C 1
ATOM 1387 O O . ASP A 1 182 ? 0.612 -11.588 14.265 1.00 97.06 182 ASP A O 1
ATOM 1391 N N . ILE A 1 183 ? 2.193 -11.842 12.687 1.00 97.31 183 ILE A N 1
ATOM 1392 C CA . ILE A 1 183 ? 1.605 -10.978 11.655 1.00 97.31 183 ILE A CA 1
ATOM 1393 C C . ILE A 1 183 ? 0.107 -11.253 11.473 1.00 97.31 183 ILE A C 1
ATOM 1395 O O . ILE A 1 183 ? -0.722 -10.353 11.616 1.00 97.31 183 ILE A O 1
ATOM 1399 N N . ALA A 1 184 ? -0.264 -12.506 11.192 1.00 96.88 184 ALA A N 1
ATOM 1400 C CA . ALA A 1 184 ? -1.661 -12.867 10.950 1.00 96.88 184 ALA A CA 1
ATOM 1401 C C . ALA A 1 184 ? -2.544 -12.622 12.188 1.00 96.88 184 ALA A C 1
ATOM 1403 O O . ALA A 1 184 ? -3.693 -12.193 12.061 1.00 96.88 184 ALA A O 1
ATOM 1404 N N . ARG A 1 185 ? -2.000 -12.848 13.395 1.00 96.62 185 ARG A N 1
ATOM 1405 C CA . ARG A 1 185 ? -2.703 -12.591 14.661 1.00 96.62 185 ARG A CA 1
ATOM 1406 C C . ARG A 1 185 ? -2.878 -11.097 14.912 1.00 96.62 185 ARG A C 1
ATOM 1408 O O . ARG A 1 185 ? -3.958 -10.699 15.334 1.00 96.62 185 ARG A O 1
ATOM 1415 N N . ALA A 1 186 ? -1.867 -10.284 14.612 1.00 95.88 186 ALA A N 1
ATOM 1416 C CA . ALA A 1 186 ? -1.927 -8.831 14.727 1.00 95.88 186 ALA A CA 1
ATOM 1417 C C . ALA A 1 186 ? -2.989 -8.239 13.785 1.00 95.88 186 ALA A C 1
ATOM 1419 O O . ALA A 1 186 ? -3.823 -7.448 14.223 1.00 95.88 186 ALA A O 1
ATOM 1420 N N . VAL A 1 187 ? -3.051 -8.696 12.527 1.00 96.69 187 VAL A N 1
ATOM 1421 C CA . VAL A 1 187 ? -4.108 -8.272 11.589 1.00 96.69 187 VAL A CA 1
ATOM 1422 C C . VAL A 1 187 ? -5.493 -8.706 12.074 1.00 96.69 187 VAL A C 1
ATOM 1424 O O . VAL A 1 187 ? -6.429 -7.907 12.072 1.00 96.69 187 VAL A O 1
ATOM 1427 N N . ALA A 1 188 ? -5.639 -9.953 12.531 1.00 95.19 188 ALA A N 1
ATOM 1428 C CA . ALA A 1 188 ? -6.908 -10.439 13.070 1.00 95.19 188 ALA A CA 1
ATOM 1429 C C . ALA A 1 188 ? -7.345 -9.663 14.325 1.00 95.19 188 ALA A C 1
ATOM 1431 O O . ALA A 1 188 ? -8.534 -9.401 14.490 1.00 95.19 188 ALA A O 1
ATOM 1432 N N . TYR A 1 189 ? -6.401 -9.276 15.187 1.00 93.38 189 TYR A N 1
ATOM 1433 C CA . TYR A 1 189 ? -6.659 -8.440 16.359 1.00 93.38 189 TYR A CA 1
ATOM 1434 C C . TYR A 1 189 ? -7.165 -7.055 15.957 1.00 93.38 189 TYR A C 1
ATOM 1436 O O . TYR A 1 189 ? -8.210 -6.631 16.442 1.00 93.38 189 TYR A O 1
ATOM 1444 N N . ALA A 1 190 ? -6.486 -6.399 15.013 1.00 93.06 190 ALA A N 1
ATOM 1445 C CA . ALA A 1 190 ? -6.862 -5.074 14.526 1.00 93.06 190 ALA A CA 1
ATOM 1446 C C . ALA A 1 190 ? -8.280 -5.030 13.928 1.00 93.06 190 ALA A C 1
ATOM 1448 O O . ALA A 1 190 ? -8.969 -4.015 14.000 1.00 93.06 190 ALA A O 1
ATOM 1449 N N . LEU A 1 191 ? -8.722 -6.145 13.340 1.00 92.06 191 LEU A N 1
ATOM 1450 C CA . LEU A 1 191 ? -10.041 -6.288 12.723 1.00 92.06 191 LEU A CA 1
ATOM 1451 C C . LEU A 1 191 ? -11.077 -6.925 13.659 1.00 92.06 191 LEU A C 1
ATOM 1453 O O . LEU A 1 191 ? -12.239 -7.087 13.284 1.00 92.06 191 LEU A O 1
ATOM 1457 N N . LYS A 1 192 ? -10.701 -7.293 14.885 1.00 87.88 192 LYS A N 1
ATOM 1458 C CA . LYS A 1 192 ? -11.622 -7.918 15.831 1.00 87.88 192 LYS A CA 1
ATOM 1459 C C . LYS A 1 192 ? -12.648 -6.895 16.313 1.00 87.88 192 LYS A C 1
ATOM 1461 O O . LYS A 1 192 ? -12.304 -5.879 16.900 1.00 87.88 192 LYS A O 1
ATOM 1466 N N . GLY A 1 193 ? -13.932 -7.199 16.128 1.00 69.62 193 GLY A N 1
ATOM 1467 C CA . GLY A 1 193 ? -15.012 -6.330 16.608 1.00 69.62 193 GLY A CA 1
ATOM 1468 C C . GLY A 1 193 ? -15.177 -5.034 15.806 1.00 69.62 193 GLY A C 1
ATOM 1469 O O . GLY A 1 193 ? -15.870 -4.123 16.268 1.00 69.62 193 GLY A O 1
ATOM 1470 N N . THR A 1 194 ? -14.589 -4.955 14.605 1.00 77.12 194 THR A N 1
ATOM 1471 C CA . THR A 1 194 ? -14.887 -3.902 13.631 1.00 77.12 194 THR A CA 1
ATOM 1472 C C . THR A 1 194 ? -16.292 -4.120 13.068 1.00 77.12 194 THR A C 1
ATOM 1474 O O . THR A 1 194 ? -16.505 -4.684 11.999 1.00 77.12 194 THR A O 1
ATOM 1477 N N . ASP A 1 195 ? -17.301 -3.687 13.822 1.00 73.56 195 ASP A N 1
ATOM 1478 C CA . ASP A 1 195 ? -18.628 -3.509 13.248 1.00 73.56 195 ASP A CA 1
ATOM 1479 C C . ASP A 1 195 ? -18.571 -2.307 12.303 1.00 73.56 195 ASP A C 1
ATOM 1481 O O . ASP A 1 195 ? -18.378 -1.162 12.734 1.00 73.56 195 ASP A O 1
ATOM 1485 N N . ILE A 1 196 ? -18.750 -2.599 11.014 1.00 66.19 196 ILE A N 1
ATOM 1486 C CA . ILE A 1 196 ? -18.884 -1.628 9.925 1.00 66.19 196 ILE A CA 1
ATOM 1487 C C . ILE A 1 196 ? -19.913 -0.539 10.278 1.00 66.19 196 ILE A C 1
ATOM 1489 O O . ILE A 1 196 ? -19.782 0.601 9.844 1.00 66.19 196 ILE A O 1
ATOM 1493 N N . ARG A 1 197 ? -20.921 -0.849 11.106 1.00 59.28 197 ARG A N 1
ATOM 1494 C CA . ARG A 1 197 ? -21.987 0.090 11.481 1.00 59.28 197 ARG A CA 1
ATOM 1495 C C . ARG A 1 197 ? -21.644 1.044 12.628 1.00 59.28 197 ARG A C 1
ATOM 1497 O O . ARG A 1 197 ? -22.473 1.900 12.930 1.00 59.28 197 ARG A O 1
ATOM 1504 N N . GLY A 1 198 ? -20.471 0.959 13.268 1.00 67.94 198 GLY A N 1
ATOM 1505 C CA . GLY A 1 198 ? -20.152 1.959 14.296 1.00 67.94 198 GLY A CA 1
ATOM 1506 C C . GLY A 1 198 ? -18.789 1.915 14.978 1.00 67.94 198 GLY A C 1
ATOM 1507 O O . GLY A 1 198 ? -18.319 2.972 15.397 1.00 67.94 198 GLY A O 1
ATOM 1508 N N . THR A 1 199 ? -18.129 0.762 15.107 1.00 81.00 199 THR A N 1
ATOM 1509 C CA . THR A 1 199 ? -16.843 0.702 15.835 1.00 81.00 199 THR A CA 1
ATOM 1510 C C . THR A 1 199 ? -15.716 1.328 15.022 1.00 81.00 199 THR A C 1
ATOM 1512 O O . THR A 1 199 ? -14.883 2.043 15.573 1.00 81.00 199 THR A O 1
ATOM 1515 N N . VAL A 1 200 ? -15.727 1.120 13.701 1.00 91.56 200 VAL A N 1
ATOM 1516 C CA . VAL A 1 200 ? -14.656 1.588 12.809 1.00 91.56 200 VAL A CA 1
ATOM 1517 C C . VAL A 1 200 ? -14.503 3.105 12.848 1.00 91.56 200 VAL A C 1
ATOM 1519 O O . VAL A 1 200 ? -13.391 3.607 12.959 1.00 91.56 200 VAL A O 1
ATOM 1522 N N . ARG A 1 201 ? -15.616 3.843 12.804 1.00 90.81 201 ARG A N 1
ATOM 1523 C CA . ARG A 1 201 ? -15.576 5.308 12.815 1.00 90.81 201 ARG A CA 1
ATOM 1524 C C . ARG A 1 201 ? -15.249 5.898 14.185 1.00 90.81 201 ARG A C 1
ATOM 1526 O O . ARG A 1 201 ? -14.756 7.014 14.252 1.00 90.81 201 ARG A O 1
ATOM 1533 N N . LYS A 1 202 ? -15.529 5.178 15.273 1.00 91.12 202 LYS A N 1
ATOM 1534 C CA . LYS A 1 202 ? -15.169 5.642 16.619 1.00 91.12 202 LYS A CA 1
ATOM 1535 C C . LYS A 1 202 ? -13.661 5.588 16.846 1.00 91.12 202 LYS A C 1
ATOM 1537 O O . LYS A 1 202 ? -13.134 6.507 17.457 1.00 91.12 202 LYS A O 1
ATOM 1542 N N . ASN A 1 203 ? -13.006 4.547 16.324 1.00 92.81 203 ASN A N 1
ATOM 1543 C CA . ASN A 1 203 ? -11.601 4.257 16.609 1.00 92.81 203 ASN A CA 1
ATOM 1544 C C . ASN A 1 203 ? -10.762 4.011 15.323 1.00 92.81 203 ASN A C 1
ATOM 1546 O O . ASN A 1 203 ? -10.125 2.955 15.201 1.00 92.81 203 ASN A O 1
ATOM 1550 N N . PRO A 1 204 ? -10.797 4.900 14.307 1.00 94.88 204 PRO A N 1
ATOM 1551 C CA . PRO A 1 204 ? -10.132 4.654 13.024 1.00 94.88 204 PRO A CA 1
ATOM 1552 C C . PRO A 1 204 ? -8.602 4.614 13.142 1.00 94.88 204 PRO A C 1
ATOM 1554 O O . PRO A 1 204 ? -7.949 3.843 12.436 1.00 94.88 204 PRO A O 1
ATOM 1557 N N . GLY A 1 205 ? -8.036 5.418 14.039 1.00 95.25 205 GLY A N 1
ATOM 1558 C CA . GLY A 1 205 ? -6.611 5.494 14.329 1.00 95.25 205 GLY A CA 1
ATOM 1559 C C . GLY A 1 205 ? -6.111 4.247 15.037 1.00 95.25 205 GLY A C 1
ATOM 1560 O O . GLY A 1 205 ? -5.133 3.659 14.586 1.00 95.25 205 GLY A O 1
ATOM 1561 N N . ALA A 1 206 ? -6.831 3.765 16.051 1.00 94.00 206 ALA A N 1
ATOM 1562 C CA . ALA A 1 206 ? -6.473 2.525 16.742 1.00 94.00 206 ALA A CA 1
ATOM 1563 C C . ALA A 1 206 ? -6.483 1.307 15.798 1.00 94.00 206 ALA A C 1
ATOM 1565 O O . ALA A 1 206 ? -5.607 0.441 15.865 1.00 94.00 206 ALA A O 1
ATOM 1566 N N . ILE A 1 207 ? -7.453 1.227 14.880 1.00 94.81 207 ILE A N 1
ATOM 1567 C CA . ILE A 1 207 ? -7.509 0.154 13.873 1.00 94.81 207 ILE A CA 1
ATOM 1568 C C . ILE A 1 207 ? -6.325 0.261 12.907 1.00 94.81 207 ILE A C 1
ATOM 1570 O O . ILE A 1 207 ? -5.638 -0.732 12.660 1.00 94.81 207 ILE A O 1
ATOM 1574 N N . LEU A 1 208 ? -6.067 1.459 12.373 1.00 95.62 208 LEU A N 1
ATOM 1575 C CA . LEU A 1 208 ? -4.969 1.694 11.437 1.00 95.62 208 LEU A CA 1
ATOM 1576 C C . LEU A 1 208 ? -3.603 1.442 12.091 1.00 95.62 208 LEU A C 1
ATOM 1578 O O . LEU A 1 208 ? -2.759 0.793 11.477 1.00 95.62 208 LEU A O 1
ATOM 1582 N N . GLY A 1 209 ? -3.406 1.875 13.337 1.00 95.44 209 GLY A N 1
ATOM 1583 C CA . GLY A 1 209 ? -2.195 1.639 14.122 1.00 95.44 209 GLY A CA 1
ATOM 1584 C C . GLY A 1 209 ? -1.939 0.154 14.369 1.00 95.44 209 GLY A C 1
ATOM 1585 O O . GLY A 1 209 ? -0.848 -0.335 14.087 1.00 95.44 209 GLY A O 1
ATOM 1586 N N . ASN A 1 210 ? -2.959 -0.604 14.785 1.00 94.75 210 ASN A N 1
ATOM 1587 C CA . ASN A 1 210 ? -2.833 -2.055 14.971 1.00 94.75 210 ASN A CA 1
ATOM 1588 C C . ASN A 1 210 ? -2.541 -2.800 13.654 1.00 94.75 210 ASN A C 1
ATOM 1590 O O . ASN A 1 210 ? -1.759 -3.752 13.635 1.00 94.75 210 ASN A O 1
ATOM 1594 N N . LEU A 1 211 ? -3.126 -2.366 12.532 1.00 96.06 211 LEU A N 1
ATOM 1595 C CA . LEU A 1 211 ? -2.792 -2.918 11.215 1.00 96.06 211 LEU A CA 1
ATOM 1596 C C . LEU A 1 211 ? -1.366 -2.539 10.775 1.00 96.06 211 LEU A C 1
ATOM 1598 O O . LEU A 1 211 ? -0.657 -3.371 10.210 1.00 96.06 211 LEU A O 1
ATOM 1602 N N . ALA A 1 212 ? -0.926 -1.308 11.045 1.00 95.88 212 ALA A N 1
ATOM 1603 C CA . ALA A 1 212 ? 0.429 -0.845 10.753 1.00 95.88 212 ALA A CA 1
ATOM 1604 C C . ALA A 1 212 ? 1.485 -1.583 11.585 1.00 95.88 212 ALA A C 1
ATOM 1606 O O . ALA A 1 212 ? 2.547 -1.917 11.056 1.00 95.88 212 ALA A O 1
ATOM 1607 N N . TYR A 1 213 ? 1.169 -1.895 12.846 1.00 96.06 213 TYR A N 1
ATOM 1608 C CA . TYR A 1 213 ? 1.996 -2.716 13.728 1.00 96.06 213 TYR A CA 1
ATOM 1609 C C . TYR A 1 213 ? 2.269 -4.106 13.140 1.00 96.06 213 TYR A C 1
ATOM 1611 O O . TYR A 1 213 ? 3.388 -4.608 13.251 1.00 96.06 213 TYR A O 1
ATOM 1619 N N . ALA A 1 214 ? 1.282 -4.719 12.474 1.00 96.88 214 ALA A N 1
ATOM 1620 C CA . ALA A 1 214 ? 1.448 -6.044 11.878 1.00 96.88 214 ALA A CA 1
ATOM 1621 C C . ALA A 1 214 ? 2.566 -6.087 10.820 1.00 96.88 214 ALA A C 1
ATOM 1623 O O . ALA A 1 214 ? 3.255 -7.098 10.708 1.00 96.88 214 ALA A O 1
ATOM 1624 N N . HIS A 1 215 ? 2.744 -5.000 10.057 1.00 96.50 215 HIS A N 1
ATOM 1625 C CA . HIS A 1 215 ? 3.813 -4.809 9.065 1.00 96.50 215 HIS A CA 1
ATOM 1626 C C . HIS A 1 215 ? 4.161 -6.086 8.264 1.00 96.50 215 HIS A C 1
ATOM 1628 O O . HIS A 1 215 ? 5.279 -6.610 8.364 1.00 96.50 215 HIS A O 1
ATOM 1634 N N . PRO A 1 216 ? 3.183 -6.663 7.541 1.00 97.38 216 PRO A N 1
ATOM 1635 C CA . PRO A 1 216 ? 3.270 -8.027 7.030 1.00 97.38 216 PRO A CA 1
ATOM 1636 C C . PRO A 1 216 ? 4.383 -8.264 6.008 1.00 97.38 216 PRO A C 1
ATOM 1638 O O . PRO A 1 216 ? 4.901 -9.369 5.942 1.00 97.38 216 PRO A O 1
ATOM 1641 N N . PHE A 1 217 ? 4.761 -7.276 5.203 1.00 97.75 217 PHE A N 1
ATOM 1642 C CA . PHE A 1 217 ? 5.607 -7.476 4.021 1.00 97.75 217 PHE A CA 1
ATOM 1643 C C . PHE A 1 217 ? 7.041 -6.972 4.229 1.00 97.75 217 PHE A C 1
ATOM 1645 O O . PHE A 1 217 ? 7.305 -6.207 5.158 1.00 97.75 217 PHE A O 1
ATOM 1652 N N . LEU A 1 218 ? 7.969 -7.374 3.353 1.00 94.88 218 LEU A N 1
ATOM 1653 C CA . LEU A 1 218 ? 9.329 -6.813 3.317 1.00 94.88 218 LEU A CA 1
ATOM 1654 C C . LEU A 1 218 ? 9.344 -5.349 2.857 1.00 94.88 218 LEU A C 1
ATOM 1656 O O . LEU A 1 218 ? 10.062 -4.542 3.435 1.00 94.88 218 LEU A O 1
ATOM 1660 N N . ASP A 1 219 ? 8.524 -5.019 1.860 1.00 94.88 219 ASP A N 1
ATOM 1661 C CA . ASP A 1 219 ? 8.268 -3.655 1.388 1.00 94.88 219 ASP A CA 1
ATOM 1662 C C . ASP A 1 219 ? 6.799 -3.544 0.942 1.00 94.88 219 ASP A C 1
ATOM 1664 O O . ASP A 1 219 ? 6.066 -4.528 0.956 1.00 94.88 219 ASP A O 1
ATOM 1668 N N . GLY A 1 220 ? 6.322 -2.351 0.596 1.00 95.12 220 GLY A N 1
ATOM 1669 C CA . GLY A 1 220 ? 4.962 -2.123 0.110 1.00 95.12 220 GLY A CA 1
ATOM 1670 C C . GLY A 1 220 ? 3.906 -1.985 1.211 1.00 95.12 220 GLY A C 1
ATOM 1671 O O . GLY A 1 220 ? 2.738 -1.742 0.898 1.00 95.12 220 GLY A O 1
ATOM 1672 N N . ASN A 1 221 ? 4.299 -2.069 2.489 1.00 95.88 221 ASN A N 1
ATOM 1673 C CA . ASN A 1 221 ? 3.390 -2.062 3.643 1.00 95.88 221 ASN A CA 1
ATOM 1674 C C . ASN A 1 221 ? 2.444 -0.857 3.664 1.00 95.88 221 ASN A C 1
ATOM 1676 O O . ASN A 1 221 ? 1.233 -1.047 3.708 1.00 95.88 221 ASN A O 1
ATOM 1680 N N . GLY A 1 222 ? 2.968 0.372 3.585 1.00 94.50 222 GLY A N 1
ATOM 1681 C CA . GLY A 1 222 ? 2.141 1.585 3.649 1.00 94.50 222 GLY A CA 1
ATOM 1682 C C . GLY A 1 222 ? 1.110 1.667 2.519 1.00 94.50 222 GLY A C 1
ATOM 1683 O O . GLY A 1 222 ? -0.054 1.967 2.764 1.00 94.50 222 GLY A O 1
ATOM 1684 N N . ARG A 1 223 ? 1.516 1.313 1.292 1.00 96.06 223 ARG A N 1
ATOM 1685 C CA . ARG A 1 223 ? 0.663 1.334 0.092 1.00 96.06 223 ARG A CA 1
ATOM 1686 C C . ARG A 1 223 ? -0.453 0.289 0.158 1.00 96.06 223 ARG A C 1
ATOM 1688 O O . ARG A 1 223 ? -1.619 0.617 -0.065 1.00 96.06 223 ARG A O 1
ATOM 1695 N N . ALA A 1 224 ? -0.116 -0.949 0.521 1.00 97.81 224 ALA A N 1
ATOM 1696 C CA . ALA A 1 224 ? -1.103 -2.013 0.689 1.00 97.81 224 ALA A CA 1
ATOM 1697 C C . ALA A 1 224 ? -2.064 -1.716 1.853 1.00 97.81 224 ALA A C 1
ATOM 1699 O O . ALA A 1 224 ? -3.278 -1.850 1.696 1.00 97.81 224 ALA A O 1
ATOM 1700 N N . LEU A 1 225 ? -1.533 -1.253 2.989 1.00 97.06 225 LEU A N 1
ATOM 1701 C CA . LEU A 1 225 ? -2.315 -0.915 4.174 1.00 97.06 225 LEU A CA 1
ATOM 1702 C C . LEU A 1 225 ? -3.289 0.232 3.913 1.00 97.06 225 LEU A C 1
ATOM 1704 O O . LEU A 1 225 ? -4.477 0.085 4.188 1.00 97.06 225 LEU A O 1
ATOM 1708 N N . LEU A 1 226 ? -2.816 1.357 3.371 1.00 95.88 226 LEU A N 1
ATOM 1709 C CA . LEU A 1 226 ? -3.677 2.514 3.128 1.00 95.88 226 LEU A CA 1
ATOM 1710 C C . LEU A 1 226 ? -4.747 2.216 2.071 1.00 95.88 226 LEU A C 1
ATOM 1712 O O . LEU A 1 226 ? -5.879 2.668 2.219 1.00 95.88 226 LEU A O 1
ATOM 1716 N N . THR A 1 227 ? -4.448 1.384 1.067 1.00 96.38 227 THR A N 1
ATOM 1717 C CA . THR A 1 227 ? -5.459 0.885 0.114 1.00 96.38 227 THR A CA 1
ATOM 1718 C C . THR A 1 227 ? -6.517 0.028 0.818 1.00 96.38 227 THR A C 1
ATOM 1720 O O . THR A 1 227 ? -7.715 0.220 0.619 1.00 96.38 227 THR A O 1
ATOM 1723 N N . PHE A 1 228 ? -6.087 -0.900 1.676 1.00 97.50 228 PHE A N 1
ATOM 1724 C CA . PHE A 1 228 ? -6.965 -1.806 2.416 1.00 97.50 228 PHE A CA 1
ATOM 1725 C C . PHE A 1 228 ? -7.854 -1.072 3.433 1.00 97.50 228 PHE A C 1
ATOM 1727 O O . PHE A 1 228 ? -9.070 -1.264 3.455 1.00 97.50 228 PHE A O 1
ATOM 1734 N N . VAL A 1 229 ? -7.271 -0.199 4.260 1.00 96.00 229 VAL A N 1
ATOM 1735 C CA . VAL A 1 229 ? -7.999 0.529 5.313 1.00 96.00 229 VAL A CA 1
ATOM 1736 C C . VAL A 1 229 ? -8.953 1.567 4.726 1.00 96.00 229 VAL A C 1
ATOM 1738 O O . VAL A 1 229 ? -10.018 1.823 5.278 1.00 96.00 229 VAL A O 1
ATOM 1741 N N . SER A 1 230 ? -8.622 2.105 3.555 1.00 95.44 230 SER A N 1
ATOM 1742 C CA . SER A 1 230 ? -9.512 2.982 2.807 1.00 95.44 230 SER A CA 1
ATOM 1743 C C . SER A 1 230 ? -10.818 2.295 2.408 1.00 95.44 230 SER A C 1
ATOM 1745 O O . SER A 1 230 ? -11.884 2.897 2.523 1.00 95.44 230 SER A O 1
ATOM 1747 N N . GLU A 1 231 ? -10.765 1.027 1.988 1.00 95.62 231 GLU A N 1
ATOM 1748 C CA . GLU A 1 231 ? -11.982 0.244 1.752 1.00 95.62 231 GLU A CA 1
ATOM 1749 C C . GLU A 1 231 ? -12.728 -0.030 3.067 1.00 95.62 231 GLU A C 1
ATOM 1751 O O . GLU A 1 231 ? -13.956 0.037 3.102 1.00 95.62 231 GLU A O 1
ATOM 1756 N N . LEU A 1 232 ? -12.012 -0.315 4.160 1.00 95.44 232 LEU A N 1
ATOM 1757 C CA . LEU A 1 232 ? -12.631 -0.537 5.471 1.00 95.44 232 LEU A CA 1
ATOM 1758 C C . LEU A 1 232 ? -13.423 0.694 5.945 1.00 95.44 232 LEU A C 1
ATOM 1760 O O . LEU A 1 232 ? -14.563 0.565 6.404 1.00 95.44 232 LEU A O 1
ATOM 1764 N N . PHE A 1 233 ? -12.846 1.886 5.802 1.00 95.44 233 PHE A N 1
ATOM 1765 C CA . PHE A 1 233 ? -13.505 3.150 6.128 1.00 95.44 233 PHE A CA 1
ATOM 1766 C C . PHE A 1 233 ? -14.678 3.427 5.189 1.00 95.44 233 PHE A C 1
ATOM 1768 O O . PHE A 1 233 ? -15.775 3.713 5.672 1.00 95.44 233 PHE A O 1
ATOM 1775 N N . PHE A 1 234 ? -14.501 3.207 3.879 1.00 94.69 234 PHE A N 1
ATOM 1776 C CA . PHE A 1 234 ? -15.575 3.342 2.892 1.00 94.69 234 PHE A CA 1
ATOM 1777 C C . PHE A 1 234 ? -16.796 2.495 3.254 1.00 94.69 234 PHE A C 1
ATOM 1779 O O . PHE A 1 234 ? -17.918 3.001 3.289 1.00 94.69 234 PHE A O 1
ATOM 1786 N N . ARG A 1 235 ? -16.587 1.213 3.580 1.00 93.38 235 ARG A N 1
ATOM 1787 C CA . ARG A 1 235 ? -17.672 0.311 4.001 1.00 93.38 235 ARG A CA 1
ATOM 1788 C C . ARG A 1 235 ? -18.390 0.819 5.247 1.00 93.38 235 ARG A C 1
ATOM 1790 O O . ARG A 1 235 ? -19.576 0.551 5.402 1.00 93.38 235 ARG A O 1
ATOM 1797 N N . SER A 1 236 ? -17.687 1.580 6.083 1.00 93.00 236 SER A N 1
ATOM 1798 C CA . SER A 1 236 ? -18.188 2.209 7.308 1.00 93.00 236 SER A CA 1
ATOM 1799 C C . SER A 1 236 ? -18.785 3.611 7.087 1.00 93.00 236 SER A C 1
ATOM 1801 O O . SER A 1 236 ? -19.095 4.305 8.056 1.00 93.00 236 SER A O 1
ATOM 1803 N N . GLY A 1 237 ? -18.968 4.033 5.829 1.00 93.81 237 GLY A N 1
ATOM 1804 C CA . GLY A 1 237 ? -19.702 5.246 5.446 1.00 93.81 237 GLY A CA 1
ATOM 1805 C C . GLY A 1 237 ? -18.893 6.545 5.453 1.00 93.81 237 GLY A C 1
ATOM 1806 O O . GLY A 1 237 ? -19.484 7.622 5.408 1.00 93.81 237 GLY A O 1
ATOM 1807 N N . PHE A 1 238 ? -17.563 6.476 5.527 1.00 95.44 238 PHE A N 1
ATOM 1808 C CA . PHE A 1 238 ? -16.708 7.664 5.486 1.00 95.44 238 PHE A CA 1
ATOM 1809 C C . PHE A 1 238 ? -15.405 7.406 4.721 1.00 95.44 238 PHE A C 1
ATOM 1811 O O . PHE A 1 238 ? -15.006 6.265 4.501 1.00 95.44 238 PHE A O 1
ATOM 1818 N N . ALA A 1 239 ? -14.729 8.472 4.313 1.00 95.75 239 ALA A N 1
ATOM 1819 C CA . ALA A 1 239 ? -13.367 8.425 3.792 1.00 95.75 239 ALA A CA 1
ATOM 1820 C C . ALA A 1 239 ? -12.465 9.371 4.571 1.00 95.75 239 ALA A C 1
ATOM 1822 O O . ALA A 1 239 ? -12.944 10.285 5.236 1.00 95.75 239 ALA A O 1
ATOM 1823 N N . ILE A 1 240 ? -11.159 9.149 4.452 1.00 95.38 240 ILE A N 1
ATOM 1824 C CA . ILE A 1 240 ? -10.133 10.079 4.910 1.00 95.38 240 ILE A CA 1
ATOM 1825 C C . ILE A 1 240 ? -9.582 10.811 3.693 1.00 95.38 240 ILE A C 1
ATOM 1827 O O . ILE A 1 240 ? -9.236 10.182 2.688 1.00 95.38 240 ILE A O 1
ATOM 1831 N N . ARG A 1 241 ? -9.468 12.134 3.799 1.00 94.94 241 ARG A N 1
ATOM 1832 C CA . ARG A 1 241 ? -8.834 12.978 2.785 1.00 94.94 241 ARG A CA 1
ATOM 1833 C C . ARG A 1 241 ? -7.316 12.880 2.874 1.00 94.94 241 ARG A C 1
ATOM 1835 O O . ARG A 1 241 ? -6.647 13.797 3.334 1.00 94.94 241 ARG A O 1
ATOM 1842 N N . TRP A 1 242 ? -6.766 11.733 2.470 1.00 93.19 242 TRP A N 1
ATOM 1843 C CA . TRP A 1 242 ? -5.336 11.428 2.601 1.00 93.19 242 TRP A CA 1
ATOM 1844 C C . TRP A 1 242 ? -4.431 12.498 1.979 1.00 93.19 242 TRP A C 1
ATOM 1846 O O . TRP A 1 242 ? -3.364 12.785 2.519 1.00 93.19 242 TRP A O 1
ATOM 1856 N N . ASN A 1 243 ? -4.849 13.117 0.869 1.00 90.25 243 ASN A N 1
ATOM 1857 C CA . ASN A 1 243 ? -4.046 14.135 0.194 1.00 90.25 243 ASN A CA 1
ATOM 1858 C C . ASN A 1 243 ? -3.945 15.457 0.977 1.00 90.25 243 ASN A C 1
ATOM 1860 O O . ASN A 1 243 ? -2.960 16.172 0.794 1.00 90.25 243 ASN A O 1
ATOM 1864 N N . ALA A 1 244 ? -4.877 15.732 1.893 1.00 92.88 244 ALA A N 1
ATOM 1865 C CA . ALA A 1 244 ? -4.843 16.889 2.789 1.00 92.88 244 ALA A CA 1
ATOM 1866 C C . ALA A 1 244 ? -3.914 16.703 4.007 1.00 92.88 244 ALA A C 1
ATOM 1868 O O . ALA A 1 244 ? -3.616 17.673 4.699 1.00 92.88 244 ALA A O 1
ATOM 1869 N N . ILE A 1 245 ? -3.440 15.480 4.274 1.00 93.44 245 ILE A N 1
ATOM 1870 C CA . ILE A 1 245 ? -2.620 15.178 5.454 1.00 93.44 245 ILE A CA 1
ATOM 1871 C C . ILE A 1 245 ? -1.131 15.398 5.155 1.00 93.44 245 ILE A C 1
ATOM 1873 O O . ILE A 1 245 ? -0.593 14.851 4.180 1.00 93.44 245 ILE A O 1
ATOM 1877 N N . ASP A 1 246 ? -0.444 16.150 6.019 1.00 92.38 246 ASP A N 1
ATOM 1878 C CA . ASP A 1 246 ? 1.012 16.281 5.969 1.00 92.38 246 ASP A CA 1
ATOM 1879 C C . ASP A 1 246 ? 1.713 14.957 6.317 1.00 92.38 246 ASP A C 1
ATOM 1881 O O . ASP A 1 246 ? 1.352 14.247 7.256 1.00 92.38 246 ASP A O 1
ATOM 1885 N N . ASN A 1 247 ? 2.761 14.625 5.562 1.00 90.88 247 ASN A N 1
ATOM 1886 C CA . ASN A 1 247 ? 3.473 13.360 5.733 1.00 90.88 247 ASN A CA 1
ATOM 1887 C C . ASN A 1 247 ? 4.211 13.269 7.071 1.00 90.88 247 ASN A C 1
ATOM 1889 O O . ASN A 1 247 ? 4.211 12.222 7.717 1.00 90.88 247 ASN A O 1
ATOM 1893 N N . SER A 1 248 ? 4.865 14.355 7.485 1.00 90.69 248 SER A N 1
ATOM 1894 C CA . SER A 1 248 ? 5.644 14.350 8.721 1.00 90.69 248 SER A CA 1
ATOM 1895 C C . SER A 1 248 ? 4.734 14.232 9.940 1.00 90.69 248 SER A C 1
ATOM 1897 O O . SER A 1 248 ? 5.039 13.476 10.865 1.00 90.69 248 SER A O 1
ATOM 1899 N N . GLU A 1 249 ? 3.579 14.896 9.897 1.00 93.31 249 GLU A N 1
ATOM 1900 C CA . GLU A 1 249 ? 2.546 14.795 10.919 1.00 93.31 249 GLU A CA 1
ATOM 1901 C C . GLU A 1 249 ? 1.933 13.391 10.967 1.00 93.31 249 GLU A C 1
ATOM 1903 O O . GLU A 1 249 ? 1.920 12.770 12.032 1.00 93.31 249 GLU A O 1
ATOM 1908 N N . TYR A 1 250 ? 1.525 12.840 9.817 1.00 94.31 250 TYR A N 1
ATOM 1909 C CA . TYR A 1 250 ? 0.991 11.479 9.722 1.00 94.31 250 TYR A CA 1
ATOM 1910 C C . TYR A 1 250 ? 1.957 10.442 10.299 1.00 94.31 250 TYR A C 1
ATOM 1912 O O . TYR A 1 250 ? 1.569 9.636 11.145 1.00 94.31 250 TYR A O 1
ATOM 1920 N N . LEU A 1 251 ? 3.227 10.468 9.876 1.00 91.94 251 LEU A N 1
ATOM 1921 C CA . LEU A 1 251 ? 4.229 9.513 10.348 1.00 91.94 251 LEU A CA 1
ATOM 1922 C C . LEU A 1 251 ? 4.489 9.662 11.845 1.00 91.94 251 LEU A C 1
ATOM 1924 O O . LEU A 1 251 ? 4.656 8.652 12.530 1.00 91.94 251 LEU A O 1
ATOM 1928 N N . LYS A 1 252 ? 4.501 10.892 12.368 1.00 92.38 252 LYS A N 1
ATOM 1929 C CA . LYS A 1 252 ? 4.653 11.135 13.803 1.00 92.38 252 LYS A CA 1
ATOM 1930 C C . LYS A 1 252 ? 3.479 10.541 14.585 1.00 92.38 252 LYS A C 1
ATOM 1932 O O . LYS A 1 252 ? 3.712 9.776 15.516 1.00 92.38 252 LYS A O 1
ATOM 1937 N N . VAL A 1 253 ? 2.244 10.868 14.207 1.00 94.38 253 VAL A N 1
ATOM 1938 C CA . VAL A 1 253 ? 1.037 10.404 14.909 1.00 94.38 253 VAL A CA 1
ATOM 1939 C C . VAL A 1 253 ? 0.901 8.884 14.819 1.00 94.38 253 VAL A C 1
ATOM 1941 O O . VAL A 1 253 ? 0.624 8.242 15.828 1.00 94.38 253 VAL A O 1
ATOM 1944 N N . LEU A 1 254 ? 1.186 8.288 13.657 1.00 94.00 254 LEU A N 1
ATOM 1945 C CA . LEU A 1 254 ? 1.198 6.833 13.494 1.00 94.00 254 LEU A CA 1
ATOM 1946 C C . LEU A 1 254 ? 2.265 6.164 14.369 1.00 94.00 254 LEU A C 1
ATOM 1948 O O . LEU A 1 254 ? 2.009 5.123 14.968 1.00 94.00 254 LEU A O 1
ATOM 1952 N N . THR A 1 255 ? 3.457 6.757 14.462 1.00 92.81 255 THR A N 1
ATOM 1953 C CA . THR A 1 255 ? 4.524 6.254 15.341 1.00 92.81 255 THR A CA 1
ATOM 1954 C C . THR A 1 255 ? 4.079 6.286 16.803 1.00 92.81 255 THR A C 1
ATOM 1956 O O . THR A 1 255 ? 4.263 5.301 17.511 1.00 92.81 255 THR A O 1
ATOM 1959 N N . ASP A 1 256 ? 3.462 7.387 17.243 1.00 92.94 256 ASP A N 1
ATOM 1960 C CA . ASP A 1 256 ? 2.939 7.525 18.606 1.00 92.94 256 ASP A CA 1
ATOM 1961 C C . ASP A 1 256 ? 1.790 6.530 18.886 1.00 92.94 256 ASP A C 1
ATOM 1963 O O . ASP A 1 256 ? 1.744 5.956 19.973 1.00 92.94 256 ASP A O 1
ATOM 1967 N N . GLU A 1 257 ? 0.908 6.268 17.912 1.00 94.06 257 GLU A N 1
ATOM 1968 C CA . GLU A 1 257 ? -0.172 5.273 18.027 1.00 94.06 257 GLU A CA 1
ATOM 1969 C C . GLU A 1 257 ? 0.368 3.846 18.188 1.00 94.06 257 GLU A C 1
ATOM 1971 O O . GLU A 1 257 ? -0.104 3.104 19.046 1.00 94.06 257 GLU A O 1
ATOM 1976 N N . ILE A 1 258 ? 1.378 3.452 17.403 1.00 93.12 258 ILE A N 1
ATOM 1977 C CA . ILE A 1 258 ? 1.953 2.100 17.495 1.00 93.12 258 ILE A CA 1
ATOM 1978 C C . ILE A 1 258 ? 2.761 1.924 18.793 1.00 93.12 258 ILE A C 1
ATOM 1980 O O . ILE A 1 258 ? 2.724 0.857 19.399 1.00 93.12 258 ILE A O 1
ATOM 1984 N N . ASP A 1 259 ? 3.481 2.958 19.234 1.00 90.88 259 ASP A N 1
ATOM 1985 C CA . ASP A 1 259 ? 4.275 2.953 20.476 1.00 90.88 259 ASP A CA 1
ATOM 1986 C C . ASP A 1 259 ? 3.400 2.968 21.745 1.00 90.88 259 ASP A C 1
ATOM 1988 O O . ASP A 1 259 ? 3.815 2.556 22.827 1.00 90.88 259 ASP A O 1
ATOM 1992 N N . SER A 1 260 ? 2.164 3.453 21.633 1.00 89.00 260 SER A N 1
ATOM 1993 C CA . SER A 1 260 ? 1.192 3.523 22.724 1.00 89.00 260 SER A CA 1
ATOM 1994 C C . SER A 1 260 ? -0.174 2.992 22.278 1.00 89.00 260 SER A C 1
ATOM 1996 O O . SER A 1 260 ? -1.137 3.768 22.230 1.00 89.00 260 SER A O 1
ATOM 1998 N N . PRO A 1 261 ? -0.283 1.680 21.992 1.00 81.88 261 PRO A N 1
ATOM 1999 C CA . PRO A 1 261 ? -1.517 1.099 21.485 1.00 81.88 261 PRO A CA 1
ATOM 2000 C C . PRO A 1 261 ? -2.668 1.304 22.478 1.00 81.88 261 PRO A C 1
ATOM 2002 O O . PRO A 1 261 ? -2.458 1.436 23.686 1.00 81.88 261 PRO A O 1
ATOM 2005 N N . GLU A 1 262 ? -3.896 1.324 21.956 1.00 76.75 262 GLU A N 1
ATOM 2006 C CA . GLU A 1 262 ? -5.157 1.462 22.713 1.00 76.75 262 GLU A CA 1
ATOM 2007 C C . GLU A 1 262 ? -5.419 2.845 23.329 1.00 76.75 262 GLU A C 1
ATOM 2009 O O . GLU A 1 262 ? -6.468 3.055 23.939 1.00 76.75 262 GLU A O 1
ATOM 2014 N N . LYS A 1 263 ? -4.518 3.817 23.138 1.00 86.38 263 LYS A N 1
ATOM 2015 C CA . LYS A 1 263 ? -4.757 5.205 23.564 1.00 86.38 263 LYS A CA 1
ATOM 2016 C C . LYS A 1 263 ? -5.584 6.021 22.568 1.00 86.38 263 LYS A C 1
ATOM 2018 O O . LYS A 1 263 ? -6.059 7.086 22.954 1.00 86.38 263 LYS A O 1
ATOM 2023 N N . GLY A 1 264 ? -5.746 5.550 21.326 1.00 85.88 264 GLY A N 1
ATOM 2024 C CA . GLY A 1 264 ? -6.539 6.238 20.301 1.00 85.88 264 GLY A CA 1
ATOM 2025 C C . GLY A 1 264 ? -5.987 7.622 19.946 1.00 85.88 264 GLY A C 1
ATOM 2026 O O . GLY A 1 264 ? -6.745 8.544 19.649 1.00 85.88 264 GLY A O 1
ATOM 2027 N N . ILE A 1 265 ? -4.662 7.788 20.008 1.00 91.56 265 ILE A N 1
ATOM 2028 C CA . ILE A 1 265 ? -3.952 9.051 19.741 1.00 91.56 265 ILE A CA 1
ATOM 2029 C C . ILE A 1 265 ? -4.272 9.537 18.325 1.00 91.56 265 ILE A C 1
ATOM 2031 O O . ILE A 1 265 ? -4.454 10.732 18.093 1.00 91.56 265 ILE A O 1
ATOM 2035 N N . MET A 1 266 ? -4.372 8.599 17.387 1.00 95.38 266 MET A N 1
ATOM 2036 C CA . MET A 1 266 ? -4.629 8.867 15.980 1.00 95.38 266 MET A CA 1
ATOM 2037 C C . MET A 1 266 ? -6.123 9.001 15.636 1.00 95.38 266 MET A C 1
ATOM 2039 O O . MET A 1 266 ? -6.450 9.411 14.523 1.00 95.38 266 MET A O 1
ATOM 2043 N N . ASP A 1 267 ? -7.044 8.687 16.556 1.00 95.75 267 ASP A N 1
ATOM 2044 C CA . ASP A 1 267 ? -8.484 8.675 16.263 1.00 95.75 267 ASP A CA 1
ATOM 2045 C C . ASP A 1 267 ? -9.008 10.079 15.945 1.00 95.75 267 ASP A C 1
ATOM 2047 O O . ASP A 1 267 ? -9.558 10.305 14.867 1.00 95.75 267 ASP A O 1
ATOM 2051 N N . ALA A 1 268 ? -8.793 11.036 16.855 1.00 95.19 268 ALA A N 1
ATOM 2052 C CA . ALA A 1 268 ? -9.203 12.425 16.650 1.00 95.19 268 ALA A CA 1
ATOM 2053 C C . ALA A 1 268 ? -8.506 13.037 15.427 1.00 95.19 268 ALA A C 1
ATOM 2055 O O . ALA A 1 268 ? -9.167 13.658 14.599 1.00 95.19 268 ALA A O 1
ATOM 2056 N N . PHE A 1 269 ? -7.205 12.765 15.275 1.00 96.44 269 PHE A N 1
ATOM 2057 C CA . PHE A 1 269 ? -6.409 13.217 14.138 1.00 96.44 269 PHE A CA 1
ATOM 2058 C C . PHE A 1 269 ? -7.012 12.775 12.800 1.00 96.44 269 PHE A C 1
ATOM 2060 O O . PHE A 1 269 ? -7.252 13.604 11.933 1.00 96.44 269 PHE A O 1
ATOM 2067 N N . LEU A 1 270 ? -7.326 11.487 12.621 1.00 96.62 270 LEU A N 1
ATOM 2068 C CA . LEU A 1 270 ? -7.941 11.019 11.374 1.00 96.62 270 LEU A CA 1
ATOM 2069 C C . LEU A 1 270 ? -9.352 11.581 11.172 1.00 96.62 270 LEU A C 1
ATOM 2071 O O . LEU A 1 270 ? -9.738 11.871 10.040 1.00 96.62 270 LEU A O 1
ATOM 2075 N N . LEU A 1 271 ? -10.127 11.745 12.245 1.00 95.94 271 LEU A N 1
ATOM 2076 C CA . LEU A 1 271 ? -11.494 12.255 12.152 1.00 95.94 271 LEU A CA 1
ATOM 2077 C C . LEU A 1 271 ? -11.566 13.710 11.667 1.00 95.94 271 LEU A C 1
ATOM 2079 O O . LEU A 1 271 ? -12.535 14.043 10.982 1.00 95.94 271 LEU A O 1
ATOM 2083 N N . GLU A 1 272 ? -10.546 14.537 11.918 1.00 96.19 272 GLU A N 1
ATOM 2084 C CA . GLU A 1 272 ? -10.431 15.900 11.362 1.00 96.19 272 GLU A CA 1
ATOM 2085 C C . GLU A 1 272 ? -10.390 15.915 9.825 1.00 96.19 272 GLU A C 1
ATOM 2087 O O . GLU A 1 272 ? -10.894 16.839 9.185 1.00 96.19 272 GLU A O 1
ATOM 2092 N N . TYR A 1 273 ? -9.853 14.853 9.223 1.00 96.12 273 TYR A N 1
ATOM 2093 C CA . TYR A 1 273 ? -9.772 14.679 7.772 1.00 96.12 273 TYR A CA 1
ATOM 2094 C C . TYR A 1 273 ? -10.876 13.772 7.218 1.00 96.12 273 TYR A C 1
ATOM 2096 O O . TYR A 1 273 ? -10.847 13.431 6.031 1.00 96.12 273 TYR A O 1
ATOM 2104 N N . SER A 1 274 ? -11.838 13.361 8.049 1.00 95.69 274 SER A N 1
ATOM 2105 C CA . SER A 1 274 ? -12.911 12.465 7.627 1.00 95.69 274 SER A CA 1
ATOM 2106 C C . SER A 1 274 ? -14.036 13.197 6.895 1.00 95.69 274 SER A C 1
ATOM 2108 O O . SER A 1 274 ? -14.399 14.321 7.236 1.00 95.69 274 SER A O 1
ATOM 2110 N N . VAL A 1 275 ? -14.619 12.540 5.895 1.00 95.69 275 VAL A N 1
ATOM 2111 C CA . VAL A 1 275 ? -15.789 13.034 5.160 1.00 95.69 275 VAL A CA 1
ATOM 2112 C C . VAL A 1 275 ? -16.811 11.921 4.967 1.00 95.69 275 VAL A C 1
ATOM 2114 O O . VAL A 1 275 ? -16.453 10.773 4.690 1.00 95.69 275 VAL A O 1
ATOM 2117 N N . ASP A 1 276 ? -18.089 12.262 5.122 1.00 95.19 276 ASP A N 1
ATOM 2118 C CA . ASP A 1 276 ? -19.201 11.348 4.868 1.00 95.19 276 ASP A CA 1
ATOM 2119 C C . ASP A 1 276 ? -19.324 11.058 3.379 1.00 95.19 276 ASP A C 1
ATOM 2121 O O . ASP A 1 276 ? -19.369 11.970 2.552 1.00 95.19 276 ASP A O 1
ATOM 2125 N N . ILE A 1 277 ? -19.433 9.777 3.041 1.00 94.06 277 ILE A N 1
ATOM 2126 C CA . ILE A 1 277 ? -19.590 9.339 1.658 1.00 94.06 277 ILE A CA 1
ATOM 2127 C C . ILE A 1 277 ? -20.612 8.215 1.555 1.00 94.06 277 ILE A C 1
ATOM 2129 O O . ILE A 1 277 ? -20.814 7.417 2.466 1.00 94.06 277 ILE A O 1
ATOM 2133 N N . SER A 1 278 ? -21.257 8.153 0.398 1.00 90.50 278 SER A N 1
ATOM 2134 C CA . SER A 1 278 ? -22.336 7.210 0.091 1.00 90.50 278 SER A CA 1
ATOM 2135 C C . SER A 1 278 ? -22.023 6.315 -1.107 1.00 90.50 278 SER A C 1
ATOM 2137 O O . SER A 1 278 ? -22.709 5.322 -1.339 1.00 90.50 278 SER A O 1
ATOM 2139 N N . ASN A 1 279 ? -21.002 6.661 -1.897 1.00 90.88 279 ASN A N 1
ATOM 2140 C CA . ASN A 1 279 ? -20.645 5.949 -3.117 1.00 90.88 279 ASN A CA 1
ATOM 2141 C C . ASN A 1 279 ? -19.140 6.043 -3.421 1.00 90.88 279 ASN A C 1
ATOM 2143 O O . ASN A 1 279 ? -18.414 6.854 -2.848 1.00 90.88 279 ASN A O 1
ATOM 2147 N N . ARG A 1 280 ? -18.669 5.196 -4.343 1.00 86.94 280 ARG A N 1
ATOM 2148 C CA . ARG A 1 280 ? -17.241 5.087 -4.687 1.00 86.94 280 ARG A CA 1
ATOM 2149 C C . ARG A 1 280 ? -16.685 6.290 -5.446 1.00 86.94 280 ARG A C 1
ATOM 2151 O O . ARG A 1 280 ? -15.487 6.527 -5.374 1.00 86.94 280 ARG A O 1
ATOM 2158 N N . TYR A 1 281 ? -17.526 7.051 -6.144 1.00 85.94 281 TYR A N 1
ATOM 2159 C CA . TYR A 1 281 ? -17.072 8.284 -6.785 1.00 85.94 281 TYR A CA 1
ATOM 2160 C C . TYR A 1 281 ? -16.641 9.305 -5.722 1.00 85.94 281 TYR A C 1
ATOM 2162 O O . TYR A 1 281 ? -15.541 9.843 -5.787 1.00 85.94 281 TYR A O 1
ATOM 2170 N N . GLN A 1 282 ? -17.445 9.462 -4.666 1.00 87.25 282 GLN A N 1
ATOM 2171 C CA . GLN A 1 282 ? -17.089 10.300 -3.518 1.00 87.25 282 GLN A CA 1
ATOM 2172 C C . GLN A 1 282 ? -15.850 9.790 -2.772 1.00 87.25 282 GLN A C 1
ATOM 2174 O O . GLN A 1 282 ? -15.082 10.605 -2.278 1.00 87.25 282 GLN A O 1
ATOM 2179 N N . LEU A 1 283 ? -15.627 8.470 -2.711 1.00 86.75 283 LEU A N 1
ATOM 2180 C CA . LEU A 1 283 ? -14.404 7.896 -2.138 1.00 86.75 283 LEU A CA 1
ATOM 2181 C C . LEU A 1 283 ? -13.154 8.384 -2.882 1.00 86.75 283 LEU A C 1
ATOM 2183 O O . LEU A 1 283 ? -12.245 8.919 -2.257 1.00 86.75 283 LEU A O 1
ATOM 2187 N N . ILE A 1 284 ? -13.122 8.205 -4.206 1.00 83.31 284 ILE A N 1
ATOM 2188 C CA . ILE A 1 284 ? -11.967 8.573 -5.036 1.00 83.31 284 ILE A CA 1
ATOM 2189 C C . ILE A 1 284 ? -11.730 10.087 -4.983 1.00 83.31 284 ILE A C 1
ATOM 2191 O O . ILE A 1 284 ? -10.596 10.521 -4.787 1.00 83.31 284 ILE A O 1
ATOM 2195 N N . SER A 1 285 ? -12.802 10.877 -5.061 1.00 84.56 285 SER A N 1
ATOM 2196 C CA . SER A 1 285 ? -12.718 12.334 -4.980 1.00 84.56 285 SER A CA 1
ATOM 2197 C C . SER A 1 285 ? -12.211 12.808 -3.609 1.00 84.56 285 SER A C 1
ATOM 2199 O O . SER A 1 285 ? -11.255 13.576 -3.540 1.00 84.56 285 SER A O 1
ATOM 2201 N N . ALA A 1 286 ? -12.747 12.269 -2.504 1.00 85.25 286 ALA A N 1
ATOM 2202 C CA . ALA A 1 286 ? -12.287 12.592 -1.150 1.00 85.25 286 ALA A CA 1
ATOM 2203 C C . ALA A 1 286 ? -10.801 12.273 -0.946 1.00 85.25 286 AL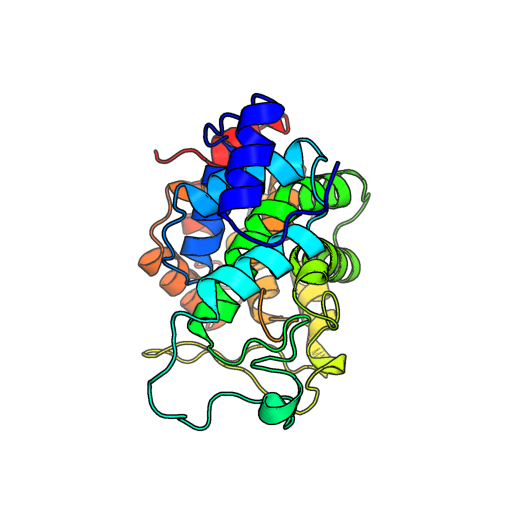A A C 1
ATOM 2205 O O . ALA A 1 286 ? -10.080 13.015 -0.291 1.00 85.25 286 ALA A O 1
ATOM 2206 N N . MET A 1 287 ? -10.324 11.170 -1.514 1.00 81.00 287 MET A N 1
ATOM 2207 C CA . MET A 1 287 ? -8.925 10.770 -1.408 1.00 81.00 287 MET A CA 1
ATOM 2208 C C . MET A 1 287 ? -7.965 11.668 -2.187 1.00 81.00 287 MET A C 1
ATOM 2210 O O . MET A 1 287 ? -6.803 11.781 -1.795 1.00 81.00 287 MET A O 1
ATOM 2214 N N . ALA A 1 288 ? -8.436 12.265 -3.282 1.00 79.81 288 ALA A N 1
ATOM 2215 C CA . ALA A 1 288 ? -7.680 13.191 -4.117 1.00 79.81 288 ALA A CA 1
ATOM 2216 C C . ALA A 1 288 ? -7.721 14.639 -3.591 1.00 79.81 288 ALA A C 1
ATOM 2218 O O . ALA A 1 288 ? -6.830 15.427 -3.917 1.00 79.81 288 ALA A O 1
ATOM 2219 N N . ASP A 1 289 ? -8.720 14.977 -2.772 1.00 81.62 289 ASP A N 1
ATOM 2220 C CA . ASP A 1 289 ? -8.961 16.320 -2.245 1.00 81.62 289 ASP A CA 1
ATOM 2221 C C . ASP A 1 289 ? -7.820 16.833 -1.345 1.00 81.62 289 ASP A C 1
ATOM 2223 O O . ASP A 1 289 ? -7.374 16.154 -0.415 1.00 81.62 289 ASP A O 1
ATOM 2227 N N . LYS A 1 290 ? -7.354 18.055 -1.630 1.00 70.56 290 LYS A N 1
ATOM 2228 C CA . LYS A 1 290 ? -6.230 18.713 -0.946 1.00 70.56 290 LYS A CA 1
ATOM 2229 C C . LYS A 1 290 ? -6.665 19.632 0.200 1.00 70.56 290 LYS A C 1
ATOM 2231 O O . LYS A 1 290 ? -5.811 19.885 1.046 1.00 70.56 290 LYS A O 1
ATOM 2236 N N . ALA A 1 291 ? -7.914 20.118 0.230 1.00 56.16 291 ALA A N 1
ATOM 2237 C CA . ALA A 1 291 ? -8.540 20.863 1.339 1.00 56.16 291 ALA A CA 1
ATOM 2238 C C . ALA A 1 291 ? -9.928 21.390 0.954 1.00 56.16 291 ALA A C 1
ATOM 2240 O O . ALA A 1 291 ? -10.031 22.046 -0.108 1.00 56.16 291 ALA A O 1
#

InterPro domains:
  IPR003812 Fido domain [PF02661] (136-228)
  IPR003812 Fido domain [PS51459] (134-272)
  IPR036597 Fido-like domain superfamily [G3DSA:1.10.3290.10] (84-280)
  IPR036597 Fido-like domain superfamily [SSF140931] (112-281)